Protein AF-C0BVX9-F1 (afdb_monomer)

pLDDT: mean 75.14, std 20.31, range [35.69, 98.44]

Secondary structure (DSSP, 8-state):
----SS--SS---------HHHHHHHHHHHHHHHHHHHHHHHHHHHHHTTTS--HHHHHHHHHHHHHHHTT-HHHHHHHHHHHHHH-TT-HHHHHHHHHHHHHTT-HHHHHHHHHHHHHH-TT-HHHHHHHHHHH-S-TTS------SHHHHS----TTHHHHHHHHHHHHHHHHHHHSS--

Solvent-accessible surface area (backbone atoms only — not comparable to full-atom values): 10755 Å² total; per-residue (Å²): 134,81,91,90,78,91,87,81,92,79,80,96,77,76,94,69,98,82,62,79,65,69,53,51,54,55,49,51,50,52,47,51,52,51,49,50,49,50,51,50,50,62,72,40,40,71,62,53,37,74,44,46,80,40,73,67,52,52,49,49,46,54,51,45,52,55,27,60,76,70,67,38,58,64,62,42,68,57,51,41,55,58,45,38,70,76,40,72,71,32,23,58,44,30,29,52,52,12,53,56,27,43,77,71,69,40,50,76,60,11,55,50,26,19,51,49,9,35,71,59,30,78,80,50,57,24,24,54,54,38,48,60,58,68,66,51,84,62,82,85,62,86,76,81,81,37,81,42,71,72,66,67,51,82,82,78,56,91,60,59,65,54,54,54,51,51,52,51,52,51,51,57,61,54,56,61,62,64,76,75,71,129

Radius of gyration: 24.41 Å; Cα contacts (8 Å, |Δi|>4): 117; chains: 1; bounding box: 76×44×55 Å

Sequence (182 aa):
MKVFFFFYFILIQAAHPLTPILYDDCYDEFRKEEESRRQWMMKNREKDQAGTDGPQMAELCAKVKEYVENEDWESCMELIPKYMEQYPDSAVPHNLMGIVLESQGKHPEAMRHFRAAWSLDSTFVPANRNMDAYAVYDRTQKVEPAYTMEDCMPKTEPGALQKTSFFLRSLLANHSKKAGAA

Mean predicted aligned error: 15.61 Å

InterPro domains:
  IPR011990 Tetratricopeptide-like helical domain superfamily [G3DSA:1.25.40.10] (61-151)
  IPR011990 Tetratricopeptide-like helical domain superfamily [SSF48452] (65-133)

Organism: NCBI:txid553973

Nearest PDB structures (foldseek):
  1na3-assembly2_B  TM=7.749E-01  e=9.599E-03  unidentified
  3sz7-assembly1_A  TM=8.040E-01  e=6.809E-02  Aspergillus fumigatus Af293
  9gaw-assembly1_K  TM=8.415E-01  e=1.763E-01  Homo sapiens
  2vgy-assembly1_A-2  TM=5.432E-01  e=1.865E-01  Yersinia enterocolitica
  4am9-assembly1_A  TM=5.371E-01  e=5.402E-01  Yersinia enterocolitica

Structure (mmCIF, N/CA/C/O backbone):
data_AF-C0BVX9-F1
#
_entry.id   AF-C0BVX9-F1
#
loop_
_atom_site.group_PDB
_atom_site.id
_atom_site.type_symbol
_atom_site.label_atom_id
_atom_site.label_alt_id
_atom_site.label_comp_id
_atom_site.label_asym_id
_atom_site.label_entity_id
_atom_site.label_seq_id
_atom_site.pdbx_PDB_ins_code
_atom_site.Cartn_x
_atom_site.Cartn_y
_atom_site.Cartn_z
_atom_site.occupancy
_atom_site.B_iso_or_equiv
_atom_site.auth_seq_id
_atom_site.auth_comp_id
_atom_site.auth_asym_id
_atom_site.auth_atom_id
_atom_site.pdbx_PDB_model_num
ATOM 1 N N . MET A 1 1 ? -1.626 -17.823 -26.881 1.00 35.69 1 MET A N 1
ATOM 2 C CA . MET A 1 1 ? -1.866 -19.195 -26.391 1.00 35.69 1 MET A CA 1
ATOM 3 C C . MET A 1 1 ? -0.538 -19.748 -25.894 1.00 35.69 1 MET A C 1
ATOM 5 O O . MET A 1 1 ? 0.353 -19.914 -26.704 1.00 35.69 1 MET A O 1
ATOM 9 N N . LYS A 1 2 ? -0.446 -19.975 -24.578 1.00 41.41 2 LYS A N 1
ATOM 10 C CA . LYS A 1 2 ? 0.446 -20.908 -23.864 1.00 41.41 2 LYS A CA 1
ATOM 11 C C . LYS A 1 2 ? 1.981 -20.725 -23.929 1.00 41.41 2 LYS A C 1
ATOM 13 O O . LYS A 1 2 ? 2.620 -21.056 -24.912 1.00 41.41 2 LYS A O 1
ATOM 18 N N . VAL A 1 3 ? 2.519 -20.320 -22.772 1.00 45.22 3 VAL A N 1
ATOM 19 C CA . VAL A 1 3 ? 3.595 -20.992 -22.009 1.00 45.22 3 VAL A CA 1
ATOM 20 C C . VAL A 1 3 ? 4.825 -21.463 -22.803 1.00 45.22 3 VAL A C 1
ATOM 22 O O . VAL A 1 3 ? 4.869 -22.613 -23.211 1.00 45.22 3 VAL A O 1
ATOM 25 N N . PHE A 1 4 ? 5.856 -20.620 -22.915 1.00 38.41 4 PHE A N 1
ATOM 26 C CA . PHE A 1 4 ? 7.249 -21.042 -23.153 1.00 38.41 4 PHE A CA 1
ATOM 27 C C . PHE A 1 4 ? 8.226 -20.046 -22.499 1.00 38.41 4 PHE A C 1
ATOM 29 O O . PHE A 1 4 ? 9.070 -19.433 -23.137 1.00 38.41 4 PHE A O 1
ATOM 36 N N . PHE A 1 5 ? 8.086 -19.852 -21.192 1.00 49.19 5 PHE A 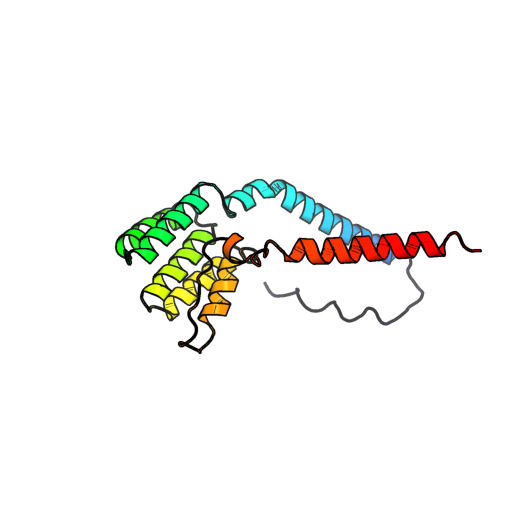N 1
ATOM 37 C CA . PHE A 1 5 ? 9.175 -19.388 -20.332 1.00 49.19 5 PHE A CA 1
ATOM 38 C C . PHE A 1 5 ? 9.286 -20.426 -19.220 1.00 49.19 5 PHE A C 1
ATOM 40 O O . PHE A 1 5 ? 8.256 -20.888 -18.741 1.00 49.19 5 PHE A O 1
ATOM 47 N N . PHE A 1 6 ? 10.513 -20.781 -18.841 1.00 45.81 6 PHE A N 1
ATOM 48 C CA . PHE A 1 6 ? 10.901 -21.938 -18.018 1.00 45.81 6 PHE A CA 1
ATOM 49 C C . PHE A 1 6 ? 10.989 -23.262 -18.775 1.00 45.81 6 PHE A C 1
ATOM 51 O O . PHE A 1 6 ? 10.128 -24.105 -18.619 1.00 45.81 6 PHE A O 1
ATOM 58 N N . PHE A 1 7 ? 12.034 -23.446 -19.584 1.00 42.69 7 PHE A N 1
ATOM 59 C CA . PHE A 1 7 ? 12.845 -24.680 -19.653 1.00 42.69 7 PHE A CA 1
ATOM 60 C C . PHE A 1 7 ? 13.911 -24.502 -20.743 1.00 42.69 7 PHE A C 1
ATOM 62 O O . PHE A 1 7 ? 13.859 -25.138 -21.785 1.00 42.69 7 PHE A O 1
ATOM 69 N N . TYR A 1 8 ? 14.884 -23.616 -20.532 1.00 41.56 8 TYR A N 1
ATOM 70 C CA . TYR A 1 8 ? 16.177 -23.753 -21.215 1.00 41.56 8 TYR A CA 1
ATOM 71 C C . TYR A 1 8 ? 17.296 -23.135 -20.371 1.00 41.56 8 TYR A C 1
ATOM 73 O O . TYR A 1 8 ? 18.020 -22.241 -20.784 1.00 41.56 8 TYR A O 1
ATOM 81 N N . PHE A 1 9 ? 17.399 -23.609 -19.127 1.00 46.94 9 PHE A N 1
ATOM 82 C CA . PHE A 1 9 ? 18.613 -23.472 -18.313 1.00 46.94 9 PHE A CA 1
ATOM 83 C C . PHE A 1 9 ? 19.280 -24.834 -18.059 1.00 46.94 9 PHE A C 1
ATOM 85 O O . PHE A 1 9 ? 20.153 -24.966 -17.209 1.00 46.94 9 PHE A O 1
ATOM 92 N N . ILE A 1 10 ? 18.878 -25.866 -18.806 1.00 47.03 10 ILE A N 1
ATOM 93 C CA . ILE A 1 10 ? 19.505 -27.186 -18.786 1.00 47.03 10 ILE A CA 1
ATOM 94 C C . ILE A 1 10 ? 19.608 -27.641 -20.236 1.00 47.03 10 ILE A C 1
ATOM 96 O O . ILE A 1 10 ? 18.638 -28.148 -20.781 1.00 47.03 10 ILE A O 1
ATOM 100 N N . LEU A 1 11 ? 20.749 -27.348 -20.862 1.00 41.31 11 LEU A N 1
ATOM 101 C CA . LEU A 1 11 ? 21.468 -28.172 -21.849 1.00 41.31 11 LEU A CA 1
ATOM 102 C C . LEU A 1 11 ? 22.679 -27.379 -22.390 1.00 41.31 11 LEU A C 1
ATOM 104 O O . LEU A 1 11 ? 22.929 -27.317 -23.588 1.00 41.31 11 LEU A O 1
ATOM 108 N N . ILE A 1 12 ? 23.484 -26.797 -21.491 1.00 48.84 12 ILE A N 1
ATOM 109 C CA . ILE A 1 12 ? 24.891 -26.472 -21.789 1.00 48.84 12 ILE A CA 1
ATOM 110 C C . ILE A 1 12 ? 25.715 -27.710 -21.415 1.00 48.84 12 ILE A C 1
ATOM 112 O O . ILE A 1 12 ? 26.495 -27.694 -20.469 1.00 48.84 12 ILE A O 1
ATOM 116 N N . GLN A 1 13 ? 25.458 -28.844 -22.072 1.00 47.34 13 GLN A N 1
ATOM 117 C CA . GLN A 1 13 ? 26.267 -30.048 -21.871 1.00 47.34 13 GLN A CA 1
ATOM 118 C C . GLN A 1 13 ? 26.097 -31.054 -23.013 1.00 47.34 13 GLN A C 1
ATOM 120 O O . GLN A 1 13 ? 25.553 -32.134 -22.832 1.00 47.34 13 GLN A O 1
ATOM 125 N N . ALA A 1 14 ? 26.584 -30.703 -24.201 1.00 37.94 14 ALA A N 1
ATOM 126 C CA . ALA A 1 14 ? 27.108 -31.673 -25.163 1.00 37.94 14 ALA A CA 1
ATOM 127 C C . ALA A 1 14 ? 27.901 -30.924 -26.236 1.00 37.94 14 ALA A C 1
ATOM 129 O O . ALA A 1 14 ? 27.342 -30.234 -27.084 1.00 37.94 14 ALA A O 1
ATOM 130 N N . ALA A 1 15 ? 29.223 -31.046 -26.176 1.00 48.34 15 ALA A N 1
ATOM 131 C CA . ALA A 1 15 ? 30.106 -30.614 -27.243 1.00 48.34 15 ALA A CA 1
ATOM 132 C C . ALA A 1 15 ? 29.834 -31.454 -28.504 1.00 48.34 15 ALA A C 1
ATOM 134 O O . ALA A 1 15 ? 30.123 -32.648 -28.524 1.00 48.34 15 ALA A O 1
ATOM 135 N N . HIS A 1 16 ? 29.325 -30.819 -29.560 1.00 45.00 16 HIS A N 1
ATOM 136 C CA . HIS A 1 16 ? 29.451 -31.310 -30.931 1.00 45.00 16 HIS A CA 1
ATOM 137 C C . HIS A 1 16 ? 30.310 -30.316 -31.725 1.00 45.00 16 HIS A C 1
ATOM 139 O O . HIS A 1 16 ? 29.983 -29.129 -31.768 1.00 45.00 16 HIS A O 1
ATOM 145 N N . PRO A 1 17 ? 31.426 -30.752 -32.338 1.00 50.59 17 PRO A N 1
ATOM 146 C CA . PRO A 1 17 ? 32.343 -29.862 -33.029 1.00 50.59 17 PRO A CA 1
ATOM 147 C C . PRO A 1 17 ? 31.913 -29.731 -34.488 1.00 50.59 17 PRO A C 1
ATOM 149 O O . PRO A 1 17 ? 32.551 -30.315 -35.343 1.00 50.59 17 PRO A O 1
ATOM 152 N N . LEU A 1 18 ? 30.819 -29.028 -34.778 1.00 48.03 18 LEU A N 1
ATOM 153 C CA . LEU A 1 18 ? 30.433 -28.616 -36.136 1.00 48.03 18 LEU A CA 1
ATOM 154 C C . LEU A 1 18 ? 29.308 -27.571 -36.014 1.00 48.03 18 LEU A C 1
ATOM 156 O O . LEU A 1 18 ? 28.148 -27.952 -35.987 1.00 48.03 18 LEU A O 1
ATOM 160 N N . THR A 1 19 ? 29.679 -26.287 -35.882 1.00 41.44 19 THR A N 1
ATOM 161 C CA . THR A 1 19 ? 29.071 -25.083 -36.515 1.00 41.44 19 THR A CA 1
ATOM 162 C C . THR A 1 19 ? 29.478 -23.804 -35.759 1.00 41.44 19 THR A C 1
ATOM 164 O O . THR A 1 19 ? 28.723 -23.326 -34.915 1.00 41.44 19 THR A O 1
ATOM 167 N N . PRO A 1 20 ? 30.647 -23.204 -36.054 1.00 50.41 20 PRO A N 1
ATOM 168 C CA . PRO A 1 20 ? 31.010 -21.890 -35.507 1.00 50.41 20 PRO A CA 1
ATOM 169 C C . PRO A 1 20 ? 30.105 -20.754 -36.018 1.00 50.41 20 PRO A C 1
ATOM 171 O O . PRO A 1 20 ? 29.920 -19.764 -35.332 1.00 50.41 20 PRO A O 1
ATOM 174 N N . ILE A 1 21 ? 29.506 -20.913 -37.204 1.00 48.72 21 ILE A N 1
ATOM 175 C CA . ILE A 1 21 ? 28.811 -19.826 -37.917 1.00 48.72 21 ILE A CA 1
ATOM 176 C C . ILE A 1 21 ? 27.350 -19.672 -37.449 1.00 48.72 21 ILE A C 1
ATOM 178 O O . ILE A 1 21 ? 26.883 -18.566 -37.229 1.00 48.72 21 ILE A O 1
ATOM 182 N N . LEU A 1 22 ? 26.645 -20.783 -37.194 1.00 49.50 22 LEU A N 1
ATOM 183 C CA . LEU A 1 22 ? 25.249 -20.752 -36.721 1.00 49.50 22 LEU A CA 1
ATOM 184 C C . LEU A 1 22 ? 25.108 -20.325 -35.248 1.00 49.50 22 LEU A C 1
ATOM 186 O O . LEU A 1 22 ? 24.013 -19.974 -34.816 1.00 49.50 22 LEU A O 1
ATOM 190 N N . TYR A 1 23 ? 26.197 -20.372 -34.473 1.00 45.88 23 TYR A N 1
ATOM 191 C CA . TYR A 1 23 ? 26.204 -19.948 -33.072 1.00 45.88 23 TYR A CA 1
ATOM 192 C C . TYR A 1 23 ? 26.349 -18.425 -32.937 1.00 45.88 23 TYR A C 1
ATOM 194 O O . TYR A 1 23 ? 25.662 -17.834 -32.108 1.00 45.88 23 TYR A O 1
ATOM 202 N N . ASP A 1 24 ? 27.165 -17.788 -33.785 1.00 50.53 24 ASP A N 1
ATOM 203 C CA . ASP A 1 24 ? 27.308 -16.326 -33.821 1.00 50.53 24 ASP A CA 1
ATOM 204 C C . ASP A 1 24 ? 26.034 -15.644 -34.348 1.00 50.53 24 ASP A C 1
ATOM 206 O O . ASP A 1 24 ? 25.579 -14.674 -33.747 1.00 50.53 24 ASP A O 1
ATOM 210 N N . ASP A 1 25 ? 25.386 -16.197 -35.381 1.00 51.88 25 ASP A N 1
ATOM 211 C CA . ASP A 1 25 ? 24.145 -15.629 -35.934 1.00 51.88 25 ASP A CA 1
ATOM 212 C C . ASP A 1 25 ? 22.979 -15.687 -34.926 1.00 51.88 25 ASP A C 1
ATOM 214 O O . ASP A 1 25 ? 22.264 -14.703 -34.729 1.00 51.88 25 ASP A O 1
ATOM 218 N N . CYS A 1 26 ? 22.817 -16.818 -34.225 1.00 51.19 26 CYS A N 1
ATOM 219 C CA . CYS A 1 26 ? 21.781 -16.982 -33.200 1.00 51.19 26 CYS A CA 1
ATOM 220 C C . CYS A 1 26 ? 22.058 -16.123 -31.951 1.00 51.19 26 CYS A C 1
ATOM 222 O O . CYS A 1 26 ? 21.124 -15.643 -31.303 1.00 51.19 26 CYS A O 1
ATOM 224 N N . TYR A 1 27 ? 23.334 -15.918 -31.606 1.00 54.81 27 TYR A N 1
ATOM 225 C CA . TYR A 1 27 ? 23.736 -15.052 -30.499 1.00 54.81 27 TYR A CA 1
ATOM 226 C C . TYR A 1 27 ? 23.545 -13.566 -30.839 1.00 54.81 27 TYR A C 1
ATOM 228 O O . TYR A 1 27 ? 23.065 -12.804 -29.998 1.00 54.81 27 TYR A O 1
ATOM 236 N N . ASP A 1 28 ? 23.838 -13.148 -32.072 1.00 59.84 28 ASP A N 1
ATOM 237 C CA . ASP A 1 28 ? 23.621 -11.775 -32.537 1.00 59.84 28 ASP A CA 1
ATOM 238 C C . ASP A 1 28 ? 22.135 -11.441 -32.740 1.00 59.84 28 ASP A C 1
ATOM 240 O O . ASP A 1 28 ? 21.727 -10.308 -32.474 1.00 59.84 28 ASP A O 1
ATOM 244 N N . GLU A 1 29 ? 21.298 -12.398 -33.153 1.00 59.47 29 GLU A N 1
ATOM 245 C CA . GLU A 1 29 ? 19.838 -12.221 -33.160 1.00 59.47 29 GLU A CA 1
ATOM 246 C C . GLU A 1 29 ? 19.278 -12.069 -31.742 1.00 59.47 29 GLU A C 1
ATOM 248 O O . GLU A 1 29 ? 18.542 -11.114 -31.483 1.00 59.47 29 GLU A O 1
ATOM 253 N N . PHE A 1 30 ? 19.691 -12.922 -30.798 1.00 58.72 30 PHE A N 1
ATOM 254 C CA . PHE A 1 30 ? 19.304 -12.791 -29.389 1.00 58.72 30 PHE A CA 1
ATOM 255 C C . PHE A 1 30 ? 19.752 -11.445 -28.798 1.00 58.72 30 PHE A C 1
ATOM 257 O O . PHE A 1 30 ? 18.986 -10.775 -28.103 1.00 58.72 30 PHE A O 1
ATOM 264 N N . ARG A 1 31 ? 20.968 -10.994 -29.128 1.00 63.09 31 ARG A N 1
ATOM 265 C CA . ARG A 1 31 ? 21.502 -9.688 -28.721 1.00 63.09 31 ARG A CA 1
ATOM 266 C C . ARG A 1 31 ? 20.691 -8.528 -29.293 1.00 63.09 31 ARG A C 1
ATOM 268 O O . ARG A 1 31 ? 20.376 -7.597 -28.557 1.00 63.09 31 ARG A O 1
ATOM 275 N N . LYS A 1 32 ? 20.312 -8.584 -30.574 1.00 69.06 32 LYS A N 1
ATOM 276 C CA . LYS A 1 32 ? 19.447 -7.574 -31.209 1.00 69.06 32 LYS A CA 1
ATOM 277 C C . LYS A 1 32 ? 18.057 -7.554 -30.588 1.00 69.06 32 LYS A C 1
ATOM 279 O O . LYS A 1 32 ? 17.471 -6.481 -30.449 1.00 69.06 32 LYS A O 1
ATOM 284 N N . GLU A 1 33 ? 17.531 -8.707 -30.191 1.00 64.56 33 GLU A N 1
ATOM 285 C CA . GLU A 1 33 ? 16.236 -8.812 -29.522 1.00 64.56 33 GLU A CA 1
ATOM 286 C C . GLU A 1 33 ? 16.297 -8.274 -28.079 1.00 64.56 33 GLU A C 1
ATOM 288 O O . GLU A 1 33 ? 15.394 -7.552 -27.649 1.00 64.56 33 GLU A O 1
ATOM 293 N N . GLU A 1 34 ? 17.389 -8.523 -27.347 1.00 61.44 34 GLU A N 1
ATOM 294 C CA . GLU A 1 34 ? 17.645 -7.943 -26.021 1.00 61.44 34 GLU A CA 1
ATOM 295 C C . GLU A 1 34 ? 17.883 -6.425 -26.096 1.00 61.44 34 GLU A C 1
ATOM 297 O O . GLU A 1 34 ? 17.351 -5.674 -25.278 1.00 61.44 34 GLU A O 1
ATOM 302 N N . GLU A 1 35 ? 18.622 -5.943 -27.096 1.00 73.56 35 GLU A N 1
ATOM 303 C CA . GLU A 1 35 ? 18.835 -4.514 -27.346 1.00 73.56 35 GLU A CA 1
ATOM 304 C C . GLU A 1 35 ? 17.546 -3.817 -27.769 1.00 73.56 35 GLU A C 1
ATOM 306 O O . GLU A 1 35 ? 17.248 -2.744 -27.252 1.00 73.56 35 GLU A O 1
ATOM 311 N N . SER A 1 36 ? 16.736 -4.441 -28.624 1.00 68.38 36 SER A N 1
ATOM 312 C CA . SER A 1 36 ? 15.414 -3.929 -28.998 1.00 68.38 36 SER A CA 1
ATOM 313 C C . SER A 1 36 ? 14.486 -3.875 -27.788 1.00 68.38 36 SER A C 1
ATOM 315 O O . SER A 1 36 ? 13.773 -2.892 -27.602 1.00 68.38 36 SER A O 1
ATOM 317 N N . ARG A 1 37 ? 14.542 -4.881 -26.906 1.00 63.03 37 ARG A N 1
ATOM 318 C CA . ARG A 1 37 ? 13.808 -4.904 -25.634 1.00 63.03 37 ARG A CA 1
ATOM 319 C C . ARG A 1 37 ? 14.303 -3.829 -24.670 1.00 63.03 37 ARG A C 1
ATOM 321 O O . ARG A 1 37 ? 13.486 -3.145 -24.066 1.00 63.03 37 ARG A O 1
ATOM 328 N N . ARG A 1 38 ? 15.619 -3.618 -24.553 1.00 65.94 38 ARG A N 1
ATOM 329 C CA . ARG A 1 38 ? 16.205 -2.522 -23.761 1.00 65.94 38 ARG A CA 1
ATOM 330 C C . ARG A 1 38 ? 15.831 -1.161 -24.323 1.00 65.94 38 ARG A C 1
ATOM 332 O O . ARG A 1 38 ? 15.475 -0.283 -23.553 1.00 65.94 38 ARG A O 1
ATOM 339 N N . GLN A 1 39 ? 15.885 -0.973 -25.637 1.00 76.19 39 GLN A N 1
ATOM 340 C CA . GLN A 1 39 ? 15.489 0.271 -26.295 1.00 76.19 39 GLN A CA 1
ATOM 341 C C . GLN A 1 39 ? 13.991 0.527 -26.136 1.00 76.19 39 GLN A C 1
ATOM 343 O O . GLN A 1 39 ? 13.600 1.655 -25.857 1.00 76.19 39 GLN A O 1
ATOM 348 N N . TRP A 1 40 ? 13.161 -0.512 -26.236 1.00 66.75 40 TRP A N 1
ATOM 349 C CA . TRP A 1 40 ? 11.731 -0.442 -25.950 1.00 66.75 40 TRP A CA 1
ATOM 350 C C . TRP A 1 40 ? 11.476 -0.055 -24.488 1.00 66.75 40 TRP A C 1
ATOM 352 O O . TRP A 1 40 ? 10.725 0.883 -24.247 1.00 66.75 40 TRP A O 1
ATOM 362 N N . MET A 1 41 ? 12.178 -0.672 -23.530 1.00 57.31 41 MET A N 1
ATOM 363 C CA . MET A 1 41 ? 12.099 -0.312 -22.107 1.00 57.31 41 MET A CA 1
ATOM 364 C C . MET A 1 41 ? 12.617 1.105 -21.828 1.00 57.31 41 MET A C 1
ATOM 366 O O . MET A 1 41 ? 12.047 1.818 -21.019 1.00 57.31 41 MET A O 1
ATOM 370 N N . MET A 1 42 ? 13.668 1.570 -22.510 1.00 63.50 42 MET A N 1
ATOM 371 C CA . MET A 1 42 ? 14.163 2.947 -22.374 1.00 63.50 42 MET A CA 1
ATOM 372 C C . MET A 1 42 ? 13.192 3.971 -22.967 1.00 63.50 42 MET A C 1
ATOM 374 O O . MET A 1 42 ? 13.011 5.038 -22.392 1.00 63.50 42 MET A O 1
ATOM 378 N N . LYS A 1 43 ? 12.563 3.647 -24.101 1.00 59.72 43 LYS A N 1
ATOM 379 C CA . LYS A 1 43 ? 11.610 4.516 -24.805 1.00 59.72 43 LYS A CA 1
ATOM 380 C C . LYS A 1 43 ? 10.244 4.565 -24.119 1.00 59.72 43 LYS A C 1
ATOM 382 O O . LYS A 1 43 ? 9.573 5.587 -24.187 1.00 59.72 43 LYS A O 1
ATOM 387 N N . ASN A 1 44 ? 9.852 3.482 -23.453 1.00 51.09 44 ASN A N 1
ATOM 388 C CA . ASN A 1 44 ? 8.618 3.403 -22.675 1.00 51.09 44 ASN A CA 1
ATOM 389 C C . ASN A 1 44 ? 8.831 3.670 -21.183 1.00 51.09 44 ASN A C 1
ATOM 391 O O . ASN A 1 44 ? 7.856 3.707 -20.446 1.00 51.09 44 ASN A O 1
ATOM 395 N N . ARG A 1 45 ? 10.062 3.967 -20.755 1.00 47.94 45 ARG A N 1
ATOM 396 C CA . ARG A 1 45 ? 10.411 4.335 -19.377 1.00 47.94 45 ARG A CA 1
ATOM 397 C C . ARG A 1 45 ? 9.536 5.464 -18.823 1.00 47.94 45 ARG A C 1
ATOM 399 O O . ARG A 1 45 ? 9.208 5.443 -17.647 1.00 47.94 45 ARG A O 1
ATOM 406 N N . GLU A 1 46 ? 9.137 6.426 -19.657 1.00 44.66 46 GLU A N 1
ATOM 407 C CA . GLU A 1 46 ? 8.223 7.517 -19.270 1.00 44.66 46 GLU A CA 1
ATOM 408 C C . GLU A 1 46 ? 6.772 7.041 -19.069 1.00 44.66 46 GLU A C 1
ATOM 410 O O . GLU A 1 46 ? 6.050 7.596 -18.246 1.00 44.66 46 GLU A O 1
ATOM 415 N N . LYS A 1 47 ? 6.341 5.987 -19.779 1.00 44.47 47 LYS A N 1
ATOM 416 C CA . LYS A 1 47 ? 5.050 5.318 -19.545 1.00 44.47 47 LYS A CA 1
ATOM 417 C C . LYS A 1 47 ? 5.099 4.406 -18.320 1.00 44.47 47 LYS A C 1
ATOM 419 O O . LYS A 1 47 ? 4.124 4.356 -17.583 1.00 44.47 47 LYS A O 1
ATOM 424 N N . ASP A 1 48 ? 6.236 3.770 -18.060 1.00 46.19 48 ASP A N 1
ATOM 425 C CA . ASP A 1 48 ? 6.447 2.944 -16.866 1.00 46.19 48 ASP A CA 1
ATOM 426 C C . ASP A 1 48 ? 6.572 3.820 -15.593 1.00 46.19 48 ASP A C 1
ATOM 428 O O . ASP A 1 48 ? 6.146 3.430 -14.507 1.00 46.19 48 ASP A O 1
ATOM 432 N N . GLN A 1 49 ? 7.057 5.063 -15.730 1.00 46.50 49 GLN A N 1
ATOM 433 C CA . GLN A 1 49 ? 7.033 6.105 -14.686 1.00 46.50 49 GLN A CA 1
ATOM 434 C C . GLN A 1 49 ? 5.631 6.650 -14.381 1.00 46.50 49 GLN A C 1
ATOM 436 O O . GLN A 1 49 ? 5.414 7.201 -13.307 1.00 46.50 49 GLN A O 1
ATOM 441 N N . ALA A 1 50 ? 4.649 6.465 -15.268 1.00 39.78 50 ALA A N 1
ATOM 442 C CA . ALA A 1 50 ? 3.257 6.782 -14.941 1.00 39.78 50 ALA A CA 1
ATOM 443 C C . ALA A 1 50 ? 2.650 5.769 -13.944 1.00 39.78 50 ALA A C 1
ATOM 445 O O . ALA A 1 50 ? 1.690 6.100 -13.249 1.00 39.78 50 ALA A O 1
ATOM 446 N N . GLY A 1 51 ? 3.227 4.562 -13.852 1.00 45.81 51 GLY A N 1
ATOM 447 C CA . GLY A 1 51 ? 2.867 3.517 -12.885 1.00 45.81 51 GLY A CA 1
ATOM 448 C C . GLY A 1 51 ? 3.806 3.406 -11.677 1.00 45.81 51 GLY A C 1
ATOM 449 O O . GLY A 1 51 ? 3.457 2.736 -10.709 1.00 45.81 51 GLY A O 1
ATOM 450 N N . THR A 1 52 ? 4.958 4.087 -11.696 1.00 51.25 52 THR A N 1
ATOM 451 C CA . THR A 1 52 ? 5.946 4.094 -10.605 1.00 51.25 52 THR A CA 1
ATOM 452 C C . THR A 1 52 ? 6.135 5.508 -10.047 1.00 51.25 52 THR A C 1
ATOM 454 O O . THR A 1 52 ? 6.671 6.394 -10.703 1.00 51.25 52 THR A O 1
ATOM 457 N N . ASP A 1 53 ? 5.653 5.714 -8.820 1.00 58.03 53 ASP A N 1
ATOM 458 C CA . ASP A 1 53 ? 6.007 6.795 -7.886 1.00 58.03 53 ASP A CA 1
ATOM 459 C C . ASP A 1 53 ? 6.020 8.238 -8.433 1.00 58.03 53 ASP A C 1
ATOM 461 O O . ASP A 1 53 ? 6.827 9.077 -8.024 1.00 58.03 53 ASP A O 1
ATOM 465 N N . GLY A 1 54 ? 5.082 8.577 -9.323 1.00 69.44 54 GLY A N 1
ATOM 466 C CA . GLY A 1 54 ? 4.763 9.978 -9.604 1.00 69.44 54 GLY A CA 1
ATOM 467 C C . GLY A 1 54 ? 4.355 10.726 -8.319 1.00 69.44 54 GLY A C 1
ATOM 468 O O . GLY A 1 54 ? 3.856 10.103 -7.375 1.00 69.44 54 GLY A O 1
ATOM 469 N N . PRO A 1 55 ? 4.506 12.065 -8.252 1.00 80.19 55 PRO A N 1
ATOM 470 C CA . PRO A 1 55 ? 4.176 12.845 -7.053 1.00 80.19 55 PRO A CA 1
ATOM 471 C C . PRO A 1 55 ? 2.734 12.623 -6.564 1.00 80.19 55 PRO A C 1
ATOM 473 O O . PRO A 1 55 ? 2.474 12.705 -5.367 1.00 80.19 55 PRO A O 1
ATOM 476 N N . GLN A 1 56 ? 1.815 12.268 -7.467 1.00 87.00 56 GLN A N 1
ATOM 477 C CA . GLN A 1 56 ? 0.430 11.920 -7.146 1.00 87.00 56 GLN A CA 1
ATOM 478 C C . GLN A 1 56 ? 0.316 10.615 -6.343 1.00 87.00 56 GLN A C 1
ATOM 480 O O . GLN A 1 56 ? -0.482 10.538 -5.413 1.00 87.00 56 GLN A O 1
ATOM 485 N N . MET A 1 57 ? 1.107 9.588 -6.677 1.00 89.81 57 MET A N 1
ATOM 486 C CA . MET A 1 57 ? 1.112 8.323 -5.931 1.00 89.81 57 MET A CA 1
ATOM 487 C C . MET A 1 57 ? 1.753 8.508 -4.557 1.00 89.81 57 MET A C 1
ATOM 489 O O . MET A 1 57 ? 1.242 7.985 -3.572 1.00 89.81 57 MET A O 1
ATOM 493 N N . ALA A 1 58 ? 2.819 9.311 -4.470 1.00 88.94 58 ALA A N 1
ATOM 494 C CA . ALA A 1 58 ? 3.433 9.662 -3.192 1.00 88.94 58 ALA A CA 1
ATOM 495 C C . ALA A 1 58 ? 2.448 10.403 -2.269 1.00 88.94 58 ALA A C 1
ATOM 497 O O . ALA A 1 58 ? 2.343 10.076 -1.086 1.00 88.94 58 ALA A O 1
ATOM 498 N N . GLU A 1 59 ? 1.681 11.356 -2.813 1.00 92.00 59 GLU A N 1
ATOM 499 C CA . GLU A 1 59 ? 0.616 12.048 -2.078 1.00 92.00 59 GLU A CA 1
ATOM 500 C C . GLU A 1 59 ? -0.473 11.075 -1.605 1.00 92.00 59 GLU A C 1
ATOM 502 O O . GLU A 1 59 ? -0.883 11.125 -0.443 1.00 92.00 59 GLU A O 1
ATOM 507 N N . LEU A 1 60 ? -0.922 10.170 -2.481 1.00 95.06 60 LEU A N 1
ATOM 508 C CA . LEU A 1 60 ? -1.909 9.151 -2.135 1.00 95.06 60 LEU A CA 1
ATOM 509 C C . LEU A 1 60 ? -1.408 8.249 -0.998 1.00 95.06 60 LEU A C 1
ATOM 511 O O . LEU A 1 60 ? -2.131 8.052 -0.023 1.00 95.06 60 LEU A O 1
ATOM 515 N N . CYS A 1 61 ? -0.179 7.735 -1.091 1.00 95.06 61 CYS A N 1
ATOM 516 C CA . CYS A 1 61 ? 0.422 6.896 -0.056 1.00 95.06 61 CYS A CA 1
ATOM 517 C C . CYS A 1 61 ? 0.488 7.622 1.293 1.00 95.06 61 CYS A C 1
ATOM 519 O O . CYS A 1 61 ? 0.128 7.037 2.313 1.00 95.06 61 CYS A O 1
ATOM 521 N N . ALA A 1 62 ? 0.896 8.895 1.300 1.00 94.62 62 ALA A N 1
ATOM 522 C CA . ALA A 1 62 ? 0.960 9.700 2.517 1.00 94.62 62 ALA A CA 1
ATOM 523 C C . ALA A 1 62 ? -0.425 9.889 3.160 1.00 94.62 62 ALA A C 1
ATOM 525 O O . ALA A 1 62 ? -0.580 9.631 4.352 1.00 94.62 62 ALA A O 1
ATOM 526 N N . LYS A 1 63 ? -1.439 10.265 2.369 1.00 97.12 63 LYS A N 1
ATOM 527 C CA . LYS A 1 63 ? -2.818 10.448 2.854 1.00 97.12 63 LYS A CA 1
ATOM 528 C C . LYS A 1 63 ? -3.429 9.157 3.380 1.00 97.12 63 LYS A C 1
ATOM 530 O O . LYS A 1 63 ? -4.021 9.149 4.451 1.00 97.12 63 LYS A O 1
ATOM 535 N N . VAL A 1 64 ? -3.281 8.056 2.642 1.00 97.69 64 VAL A N 1
ATOM 536 C CA . VAL A 1 64 ? -3.822 6.759 3.072 1.00 97.69 64 VAL A CA 1
ATOM 537 C C . VAL A 1 64 ? -3.146 6.299 4.356 1.00 97.69 64 VAL A C 1
ATOM 539 O O . VAL A 1 64 ? -3.831 5.821 5.251 1.00 97.69 64 VAL A O 1
ATOM 542 N N . LYS A 1 65 ? -1.829 6.482 4.488 1.00 96.19 65 LYS A N 1
ATOM 543 C CA . LYS A 1 65 ? -1.122 6.160 5.728 1.00 96.19 65 LYS A CA 1
ATOM 544 C C . LYS A 1 65 ? -1.665 6.956 6.919 1.00 96.19 65 LYS A C 1
ATOM 546 O O . LYS A 1 65 ? -1.957 6.357 7.947 1.00 96.19 65 LYS A O 1
ATOM 551 N N . GLU A 1 66 ? -1.862 8.265 6.761 1.00 97.38 66 GLU A N 1
ATOM 552 C CA . GLU A 1 66 ? -2.466 9.122 7.791 1.00 97.38 66 GLU A CA 1
ATOM 553 C C . GLU A 1 66 ? -3.882 8.656 8.169 1.00 97.38 66 GLU A C 1
ATOM 555 O O . GLU A 1 66 ? -4.211 8.538 9.348 1.00 97.38 66 GLU A O 1
ATOM 560 N N . TYR A 1 67 ? -4.724 8.346 7.184 1.00 97.50 67 TYR A N 1
ATOM 561 C CA . TYR A 1 67 ? -6.077 7.853 7.441 1.00 97.50 67 TYR A CA 1
ATOM 562 C C . TYR A 1 67 ? -6.089 6.488 8.131 1.00 97.50 67 TYR A C 1
ATOM 564 O O . TYR A 1 67 ? -6.873 6.292 9.051 1.00 97.50 67 TYR A O 1
ATOM 572 N N . VAL A 1 68 ? -5.200 5.567 7.751 1.00 96.31 68 VAL A N 1
ATOM 573 C CA . VAL A 1 68 ? -5.058 4.260 8.414 1.00 96.31 68 VAL A CA 1
ATOM 574 C C . VAL A 1 68 ? -4.614 4.430 9.870 1.00 96.31 68 VAL A C 1
ATOM 576 O O . VAL A 1 68 ? -5.154 3.760 10.746 1.00 96.31 68 VAL A O 1
ATOM 579 N N . GLU A 1 69 ? -3.667 5.332 10.144 1.00 94.75 69 GLU A N 1
ATOM 580 C CA . GLU A 1 69 ? -3.212 5.649 11.507 1.00 94.75 69 GLU A CA 1
ATOM 581 C C . GLU A 1 69 ? -4.332 6.249 12.374 1.00 94.75 69 GLU A C 1
ATOM 583 O O . GLU A 1 69 ? -4.386 5.987 13.575 1.00 94.75 69 GLU A O 1
ATOM 588 N N . ASN A 1 70 ? -5.247 7.003 11.760 1.00 96.44 70 ASN A N 1
ATOM 589 C CA . ASN A 1 70 ? -6.429 7.576 12.408 1.00 96.44 70 ASN A CA 1
ATOM 590 C C . ASN A 1 70 ? -7.657 6.642 12.408 1.00 96.44 70 ASN A C 1
ATOM 592 O O . ASN A 1 70 ? -8.717 7.045 12.882 1.00 96.44 70 ASN A O 1
ATOM 596 N N . GLU A 1 71 ? -7.535 5.425 11.867 1.00 95.25 71 GLU A N 1
ATOM 597 C CA . GLU A 1 71 ? -8.639 4.476 11.645 1.00 95.25 71 GLU A CA 1
ATOM 598 C C . GLU A 1 71 ? -9.803 5.041 10.796 1.00 95.25 71 GLU A C 1
ATOM 600 O O . GLU A 1 71 ? -10.938 4.560 10.855 1.00 95.25 71 GLU A O 1
ATOM 605 N N . ASP A 1 72 ? -9.528 6.046 9.961 1.00 97.00 72 ASP A N 1
ATOM 606 C CA . ASP A 1 72 ? -10.487 6.649 9.034 1.00 97.00 72 ASP A CA 1
ATOM 607 C C . ASP A 1 72 ? -10.579 5.835 7.734 1.00 97.00 72 ASP A C 1
ATOM 609 O O . ASP A 1 72 ? -10.028 6.154 6.672 1.00 97.00 72 ASP A O 1
ATOM 613 N N . TRP A 1 73 ? -11.300 4.722 7.832 1.00 96.31 73 TRP A N 1
ATOM 614 C CA . TRP A 1 73 ? -11.550 3.838 6.699 1.00 96.31 73 TRP A CA 1
ATOM 615 C C . TRP A 1 73 ? -12.437 4.483 5.635 1.00 96.31 73 TRP A C 1
ATOM 617 O O . TRP A 1 73 ? -12.310 4.142 4.461 1.00 96.31 73 TRP A O 1
ATOM 627 N N . GLU A 1 74 ? -13.332 5.392 6.019 1.00 96.31 74 GLU A N 1
ATOM 628 C CA . GLU A 1 74 ? -14.285 6.021 5.105 1.00 96.31 74 GLU A CA 1
ATOM 629 C C . GLU A 1 74 ? -13.552 6.895 4.085 1.00 96.31 74 GLU A C 1
ATOM 631 O O . GLU A 1 74 ? -13.702 6.683 2.878 1.00 96.31 74 GLU A O 1
ATOM 636 N N . SER A 1 75 ? -12.653 7.765 4.555 1.00 97.00 75 SER A N 1
ATOM 637 C CA . SER A 1 75 ? -11.822 8.599 3.683 1.00 97.00 75 SER A CA 1
ATOM 638 C C . SER A 1 75 ? -10.935 7.764 2.752 1.00 97.00 75 SER A C 1
ATOM 640 O O . SER A 1 75 ? -10.782 8.095 1.573 1.00 97.00 75 SER A O 1
ATOM 642 N N . CYS A 1 76 ? -10.393 6.633 3.225 1.00 97.12 76 CYS A N 1
ATOM 643 C CA . CYS A 1 76 ? -9.636 5.707 2.373 1.00 97.12 76 CYS A CA 1
ATOM 644 C C . CYS A 1 76 ? -10.504 5.101 1.261 1.00 97.12 76 CYS A C 1
ATOM 646 O O . CYS A 1 76 ? -10.092 5.053 0.098 1.00 97.12 76 CYS A O 1
ATOM 648 N N . MET A 1 77 ? -11.700 4.632 1.625 1.00 96.19 77 MET A N 1
ATOM 649 C CA . MET A 1 77 ? -12.639 3.981 0.712 1.00 96.19 77 MET A CA 1
ATOM 650 C C . MET A 1 77 ? -13.255 4.961 -0.292 1.00 96.19 77 MET A C 1
ATOM 652 O O . MET A 1 77 ? -13.713 4.522 -1.343 1.00 96.19 77 MET A O 1
ATOM 656 N N . GLU A 1 78 ? -13.230 6.267 -0.023 1.00 97.06 78 GLU A N 1
ATOM 657 C CA . GLU A 1 78 ? -13.583 7.297 -1.002 1.00 97.06 78 GLU A CA 1
ATOM 658 C C . GLU A 1 78 ? -12.396 7.675 -1.905 1.00 97.06 78 GLU A C 1
ATOM 660 O O . GLU A 1 78 ? -12.551 7.841 -3.118 1.00 97.06 78 GLU A O 1
ATOM 665 N N . LEU A 1 79 ? -11.199 7.829 -1.329 1.00 97.50 79 LEU A N 1
ATOM 666 C CA . LEU A 1 79 ? -10.033 8.357 -2.036 1.00 97.50 79 LEU A CA 1
ATOM 667 C C . LEU A 1 79 ? -9.412 7.340 -2.997 1.00 97.50 79 LEU A C 1
ATOM 669 O O . LEU A 1 79 ? -9.140 7.673 -4.151 1.00 97.50 79 LEU A O 1
ATOM 673 N N . ILE A 1 80 ? -9.178 6.107 -2.542 1.00 97.81 80 ILE A N 1
ATOM 674 C CA . ILE A 1 80 ? -8.443 5.100 -3.318 1.00 97.81 80 ILE A CA 1
ATOM 675 C C . ILE A 1 80 ? -9.161 4.743 -4.635 1.00 97.81 80 ILE A C 1
ATOM 677 O O . ILE A 1 80 ? -8.487 4.718 -5.669 1.00 97.81 80 ILE A O 1
ATOM 681 N N . PRO A 1 81 ? -10.494 4.528 -4.675 1.00 97.81 81 PRO A N 1
ATOM 682 C CA . PRO A 1 81 ? -11.188 4.236 -5.931 1.00 97.81 81 PRO A CA 1
ATOM 683 C C . PRO A 1 81 ? -11.068 5.351 -6.973 1.00 97.81 81 PRO A C 1
ATOM 685 O O . PRO A 1 81 ? -10.866 5.056 -8.147 1.00 97.81 81 PRO A O 1
ATOM 688 N N . LYS A 1 82 ? -11.074 6.629 -6.561 1.00 97.19 82 LYS A N 1
ATOM 689 C CA . LYS A 1 82 ? -10.855 7.759 -7.486 1.00 97.19 82 LYS A CA 1
ATOM 690 C C . LYS A 1 82 ? -9.495 7.670 -8.179 1.00 97.19 82 LYS A C 1
ATOM 692 O O . LYS A 1 82 ? -9.373 8.045 -9.342 1.00 97.19 82 LYS A O 1
ATOM 697 N N . TYR A 1 83 ? -8.476 7.180 -7.473 1.00 95.75 83 TYR A N 1
ATOM 698 C CA . TYR A 1 83 ? -7.151 6.951 -8.044 1.00 95.75 83 TYR A CA 1
ATOM 699 C C . TYR A 1 83 ? -7.097 5.690 -8.910 1.00 95.75 83 TYR A C 1
ATOM 701 O O . TYR A 1 83 ? -6.441 5.719 -9.943 1.00 95.75 83 TYR A O 1
ATOM 709 N N . MET A 1 84 ? -7.813 4.620 -8.554 1.00 95.31 84 MET A N 1
ATOM 710 C CA . MET A 1 84 ? -7.958 3.447 -9.432 1.00 95.31 84 MET A CA 1
ATOM 711 C C . MET A 1 84 ? -8.625 3.809 -10.766 1.00 95.31 84 MET A C 1
ATOM 713 O O . MET A 1 84 ? -8.229 3.301 -11.807 1.00 95.31 84 MET A O 1
ATOM 717 N N . GLU A 1 85 ? -9.618 4.701 -10.748 1.00 94.25 85 GLU A N 1
ATOM 718 C CA . GLU A 1 85 ? -10.304 5.167 -11.959 1.00 94.25 85 GLU A CA 1
ATOM 719 C C . GLU A 1 85 ? -9.412 6.057 -12.834 1.00 94.25 85 GLU A C 1
ATOM 721 O O . GLU A 1 85 ? -9.419 5.932 -14.057 1.00 94.25 85 GLU A O 1
ATOM 726 N N . GLN A 1 86 ? -8.641 6.956 -12.217 1.00 91.38 86 GLN A N 1
ATOM 727 C CA . GLN A 1 86 ? -7.746 7.867 -12.937 1.00 91.38 86 GLN A CA 1
ATOM 728 C C . GLN A 1 86 ? -6.475 7.175 -13.445 1.00 91.38 86 GLN A C 1
ATOM 730 O O . GLN A 1 86 ? -5.953 7.553 -14.493 1.00 91.38 86 GLN A O 1
ATOM 735 N N . TYR A 1 87 ? -5.990 6.170 -12.714 1.00 90.00 87 TYR A N 1
ATOM 736 C CA . TYR A 1 87 ? -4.740 5.459 -12.982 1.00 90.00 87 TYR A CA 1
ATOM 737 C C . TYR A 1 87 ? -4.974 3.937 -12.991 1.00 90.00 87 TYR A C 1
ATOM 739 O O . TYR A 1 87 ? -4.458 3.230 -12.122 1.00 90.00 87 TYR A O 1
ATOM 747 N N . PRO A 1 88 ? -5.734 3.408 -13.969 1.00 91.06 88 PRO A N 1
ATOM 748 C CA . PRO A 1 88 ? -6.118 1.993 -14.005 1.00 91.06 88 PRO A CA 1
ATOM 749 C C . PRO A 1 88 ? -4.932 1.035 -14.187 1.00 91.06 88 PRO A C 1
ATOM 751 O O . PRO A 1 88 ? -5.015 -0.126 -13.797 1.00 91.06 88 PRO A O 1
ATOM 754 N N . ASP A 1 89 ? -3.826 1.526 -14.746 1.00 88.62 89 ASP A N 1
ATOM 755 C CA . ASP A 1 89 ? -2.610 0.743 -14.982 1.00 88.62 89 ASP A CA 1
ATOM 756 C C . ASP A 1 89 ? -1.639 0.780 -13.783 1.00 88.62 89 ASP A C 1
ATOM 758 O O . ASP A 1 89 ? -0.577 0.163 -13.823 1.00 88.62 89 ASP A O 1
ATOM 762 N N . SER A 1 90 ? -1.975 1.506 -12.708 1.00 89.56 90 SER A N 1
ATOM 763 C CA . SER A 1 90 ? -1.110 1.646 -11.533 1.00 89.56 90 SER A CA 1
ATOM 764 C C . SER A 1 90 ? -1.356 0.546 -10.501 1.00 89.56 90 SER A C 1
ATOM 766 O O . SER A 1 90 ? -2.481 0.307 -10.056 1.00 89.56 90 SER A O 1
ATOM 768 N N . ALA A 1 91 ? -0.275 -0.082 -10.038 1.00 93.94 91 ALA A N 1
ATOM 769 C CA . ALA A 1 91 ? -0.319 -1.064 -8.957 1.00 93.94 91 ALA A CA 1
ATOM 770 C C . ALA A 1 91 ? -0.544 -0.429 -7.570 1.00 93.94 91 ALA A C 1
ATOM 772 O O . ALA A 1 91 ? -1.070 -1.087 -6.665 1.00 93.94 91 ALA A O 1
ATOM 773 N N . VAL A 1 92 ? -0.183 0.849 -7.394 1.00 94.50 92 VAL A N 1
ATOM 774 C CA . VAL A 1 92 ? -0.169 1.530 -6.088 1.00 94.50 92 VAL A CA 1
ATOM 775 C C . VAL A 1 92 ? -1.556 1.566 -5.431 1.00 94.50 92 VAL A C 1
ATOM 777 O O . VAL A 1 92 ? -1.669 1.100 -4.293 1.00 94.50 92 VAL A O 1
ATOM 780 N N . PRO A 1 93 ? -2.642 2.014 -6.097 1.00 96.44 93 PRO A N 1
ATOM 781 C CA . PRO A 1 93 ? -3.963 2.063 -5.468 1.00 96.44 93 PRO A CA 1
ATOM 782 C C . PRO A 1 93 ? -4.459 0.681 -5.025 1.00 96.44 93 PRO A C 1
ATOM 784 O O . PRO A 1 93 ? -5.086 0.549 -3.974 1.00 96.44 93 PRO A O 1
ATOM 787 N N . HIS A 1 94 ? -4.146 -0.371 -5.788 1.00 97.50 94 HIS A N 1
ATOM 788 C CA . HIS A 1 94 ? -4.480 -1.743 -5.411 1.00 97.50 94 HIS A CA 1
ATOM 789 C C . HIS A 1 94 ? -3.710 -2.201 -4.171 1.00 97.50 94 HIS A C 1
ATOM 791 O O . HIS A 1 94 ? -4.315 -2.789 -3.279 1.00 97.50 94 HIS A O 1
ATOM 797 N N . ASN A 1 95 ? -2.420 -1.885 -4.054 1.00 97.50 95 ASN A N 1
ATOM 798 C CA . ASN A 1 95 ? -1.661 -2.179 -2.839 1.00 97.50 95 ASN A CA 1
ATOM 799 C C . ASN A 1 95 ? -2.244 -1.462 -1.610 1.00 97.50 95 ASN A C 1
ATOM 801 O O . ASN A 1 95 ? -2.468 -2.089 -0.578 1.00 97.50 95 ASN A O 1
ATOM 805 N N . LEU A 1 96 ? -2.566 -0.174 -1.745 1.00 97.69 96 LEU A N 1
ATOM 806 C CA . LEU A 1 96 ? -3.143 0.631 -0.665 1.00 97.69 96 LEU A CA 1
ATOM 807 C C . LEU A 1 96 ? -4.513 0.115 -0.215 1.00 97.69 96 LEU A C 1
ATOM 809 O O . LEU A 1 96 ? -4.766 0.017 0.983 1.00 97.69 96 LEU A O 1
ATOM 813 N N . MET A 1 97 ? -5.374 -0.283 -1.157 1.00 98.44 97 MET A N 1
ATOM 814 C CA . MET A 1 97 ? -6.656 -0.911 -0.826 1.00 98.44 97 MET A CA 1
ATOM 815 C C . MET A 1 97 ? -6.454 -2.217 -0.050 1.00 98.44 97 MET A C 1
ATOM 817 O O . MET A 1 97 ? -7.185 -2.489 0.898 1.00 98.44 97 MET A O 1
ATOM 821 N N . GLY A 1 98 ? -5.444 -3.010 -0.421 1.00 97.81 98 GLY A N 1
ATOM 822 C CA . GLY A 1 98 ? -5.075 -4.213 0.319 1.00 97.81 98 GLY A CA 1
ATOM 823 C C . GLY A 1 98 ? -4.722 -3.913 1.776 1.00 97.81 98 GLY A C 1
ATOM 824 O O . GLY A 1 98 ? -5.285 -4.530 2.675 1.00 97.81 98 GLY A O 1
ATOM 825 N N . ILE A 1 99 ? -3.865 -2.917 2.015 1.00 97.31 99 ILE A N 1
ATOM 826 C CA . ILE A 1 99 ? -3.468 -2.497 3.370 1.00 97.31 99 ILE A CA 1
ATOM 827 C C . ILE A 1 99 ? -4.690 -2.060 4.187 1.00 97.31 99 ILE A C 1
ATOM 829 O O . ILE A 1 99 ? -4.895 -2.542 5.296 1.00 97.31 99 ILE A O 1
ATOM 833 N N . VAL A 1 100 ? -5.538 -1.198 3.621 1.00 97.81 100 VAL A N 1
ATOM 834 C CA . VAL A 1 100 ? -6.752 -0.699 4.286 1.00 97.81 100 VAL A CA 1
ATOM 835 C C . VAL A 1 100 ? -7.708 -1.842 4.645 1.00 97.81 100 VAL A C 1
ATOM 837 O O . VAL A 1 100 ? -8.299 -1.850 5.725 1.00 97.81 100 VAL A O 1
ATOM 840 N N . LEU A 1 101 ? -7.859 -2.830 3.760 1.00 97.06 101 LEU A N 1
ATOM 841 C CA . LEU A 1 101 ? -8.704 -3.998 4.006 1.00 97.06 101 LEU A CA 1
ATOM 842 C C . LEU A 1 101 ? -8.118 -4.930 5.078 1.00 97.06 101 LEU A C 1
ATOM 844 O O . LEU A 1 101 ? -8.887 -5.435 5.896 1.00 97.06 101 LEU A O 1
ATOM 848 N N . GLU A 1 102 ? -6.795 -5.117 5.133 1.00 94.69 102 GLU A N 1
ATOM 849 C CA . GLU A 1 102 ? -6.138 -5.830 6.242 1.00 94.69 102 GLU A CA 1
ATOM 850 C C . GLU A 1 102 ? -6.385 -5.129 7.575 1.00 94.69 102 GLU A C 1
ATOM 852 O O . GLU A 1 102 ? -6.763 -5.777 8.550 1.00 94.69 102 GLU A O 1
ATOM 857 N N . SER A 1 103 ? -6.248 -3.802 7.615 1.00 93.38 103 SER A N 1
ATOM 858 C CA . SER A 1 103 ? -6.515 -3.017 8.823 1.00 93.38 103 SER A CA 1
ATOM 859 C C . SER A 1 103 ? -7.973 -3.119 9.290 1.00 93.38 103 SER A C 1
ATOM 861 O O . SER A 1 103 ? -8.240 -3.061 10.486 1.00 93.38 103 SER A O 1
ATOM 863 N N . GLN A 1 104 ? -8.917 -3.361 8.373 1.00 94.06 104 GLN A N 1
ATOM 864 C CA . GLN A 1 104 ? -10.323 -3.660 8.687 1.00 94.06 104 GLN A CA 1
ATOM 865 C C . GLN A 1 104 ? -10.584 -5.136 9.056 1.00 94.06 104 GLN A C 1
ATOM 867 O O . GLN A 1 104 ? -11.725 -5.504 9.346 1.00 94.06 104 GLN A O 1
ATOM 872 N N . GLY A 1 105 ? -9.576 -6.011 8.997 1.00 92.00 105 GLY A N 1
ATOM 873 C CA . GLY A 1 105 ? -9.711 -7.456 9.218 1.00 92.00 105 GLY A CA 1
ATOM 874 C C . GLY A 1 105 ? -10.299 -8.238 8.035 1.00 92.00 105 GLY A C 1
ATOM 875 O O . GLY A 1 105 ? -10.619 -9.420 8.172 1.00 92.00 105 GLY A O 1
ATOM 876 N N . LYS A 1 106 ? -10.433 -7.610 6.861 1.00 95.44 106 LYS A N 1
ATOM 877 C CA . LYS A 1 106 ? -10.942 -8.208 5.613 1.00 95.44 106 LYS A CA 1
ATOM 878 C C . LYS A 1 106 ? -9.803 -8.840 4.807 1.00 95.44 106 LYS A C 1
ATOM 880 O O . LYS A 1 106 ? -9.521 -8.466 3.668 1.00 95.44 106 LYS A O 1
ATOM 885 N N . HIS A 1 107 ? -9.133 -9.802 5.437 1.00 94.31 107 HIS A N 1
ATOM 886 C CA . HIS A 1 107 ? -7.936 -10.459 4.906 1.00 94.31 107 HIS A CA 1
ATOM 887 C C . HIS A 1 107 ? -8.133 -11.099 3.508 1.00 94.31 107 HIS A C 1
ATOM 889 O O . HIS A 1 107 ? -7.314 -10.880 2.610 1.00 94.31 107 HIS A O 1
ATOM 895 N N . PRO A 1 108 ? -9.221 -11.853 3.228 1.00 95.50 108 PRO A N 1
ATOM 896 C CA . PRO A 1 108 ? -9.415 -12.450 1.904 1.00 95.50 108 PRO A CA 1
ATOM 897 C C . PRO A 1 108 ? -9.513 -11.415 0.775 1.00 95.50 108 PRO A C 1
ATOM 899 O O . PRO A 1 108 ? -8.972 -11.629 -0.314 1.00 95.50 108 PRO A O 1
ATOM 902 N N . GLU A 1 109 ? -10.207 -10.304 1.019 1.00 97.12 109 GLU A N 1
ATOM 903 C CA . GLU A 1 109 ? -10.363 -9.196 0.085 1.00 97.12 109 GLU A CA 1
ATOM 904 C C . GLU A 1 109 ? -9.042 -8.456 -0.116 1.00 97.12 109 GLU A C 1
ATOM 906 O O . GLU A 1 109 ? -8.659 -8.200 -1.260 1.00 97.12 109 GLU A O 1
ATOM 911 N N . ALA A 1 110 ? -8.302 -8.201 0.963 1.00 97.44 110 ALA A N 1
ATOM 912 C CA . ALA A 1 110 ? -6.987 -7.582 0.894 1.00 97.44 110 ALA A CA 1
ATOM 913 C C . ALA A 1 110 ? -6.022 -8.368 -0.003 1.00 97.44 110 ALA A C 1
ATOM 915 O O . ALA A 1 110 ? -5.439 -7.821 -0.942 1.00 97.44 110 ALA A O 1
ATOM 916 N N . MET A 1 111 ? -5.954 -9.690 0.182 1.00 96.88 111 MET A N 1
ATOM 917 C CA . MET A 1 111 ? -5.123 -10.568 -0.644 1.00 96.88 111 MET A CA 1
ATOM 918 C C . MET A 1 111 ? -5.509 -10.548 -2.129 1.00 96.88 111 MET A C 1
ATOM 920 O O . MET A 1 111 ? -4.663 -10.784 -2.993 1.00 96.88 111 MET A O 1
ATOM 924 N N . ARG A 1 112 ? -6.774 -10.266 -2.477 1.00 98.00 112 ARG A N 1
ATOM 925 C CA . ARG A 1 112 ? -7.172 -10.071 -3.885 1.00 98.00 112 ARG A CA 1
ATOM 926 C C . ARG A 1 112 ? -6.589 -8.781 -4.448 1.00 98.00 112 ARG A C 1
ATOM 928 O O . ARG A 1 112 ? -6.121 -8.794 -5.583 1.00 98.00 112 ARG A O 1
ATOM 935 N N . HIS A 1 113 ? -6.600 -7.710 -3.664 1.00 98.19 113 HIS A N 1
ATOM 936 C CA . HIS A 1 113 ? -6.056 -6.420 -4.063 1.00 98.19 113 HIS A CA 1
ATOM 937 C C . HIS A 1 113 ? -4.532 -6.451 -4.205 1.00 98.1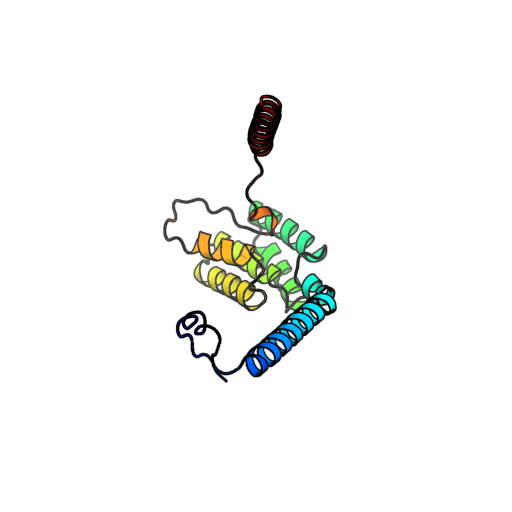9 113 HIS A C 1
ATOM 939 O O . HIS A 1 113 ? -4.021 -5.981 -5.220 1.00 98.19 113 HIS A O 1
ATOM 945 N N . PHE A 1 114 ? -3.808 -7.114 -3.302 1.00 97.56 114 PHE A N 1
ATOM 946 C CA . PHE A 1 114 ? -2.365 -7.285 -3.476 1.00 97.56 114 PHE A CA 1
ATOM 947 C C . PHE A 1 114 ? -2.005 -8.109 -4.723 1.00 97.56 114 PHE A C 1
ATOM 949 O O . PHE A 1 114 ? -1.106 -7.740 -5.477 1.00 97.56 114 PHE A O 1
ATOM 956 N N . ARG A 1 115 ? -2.758 -9.181 -5.011 1.00 97.69 115 ARG A N 1
ATOM 957 C CA . ARG A 1 115 ? -2.580 -9.950 -6.256 1.00 97.69 115 ARG A CA 1
ATOM 958 C C . ARG A 1 115 ? -2.893 -9.129 -7.506 1.00 97.69 115 ARG A C 1
ATOM 960 O O . ARG A 1 115 ? -2.243 -9.326 -8.530 1.00 97.69 115 ARG A O 1
ATOM 967 N N . ALA A 1 116 ? -3.876 -8.231 -7.440 1.00 97.44 116 ALA A N 1
ATOM 968 C CA . ALA A 1 116 ? -4.181 -7.317 -8.536 1.00 97.44 116 ALA A CA 1
ATOM 969 C C . ALA A 1 116 ? -3.021 -6.340 -8.775 1.00 97.44 116 ALA A C 1
ATOM 9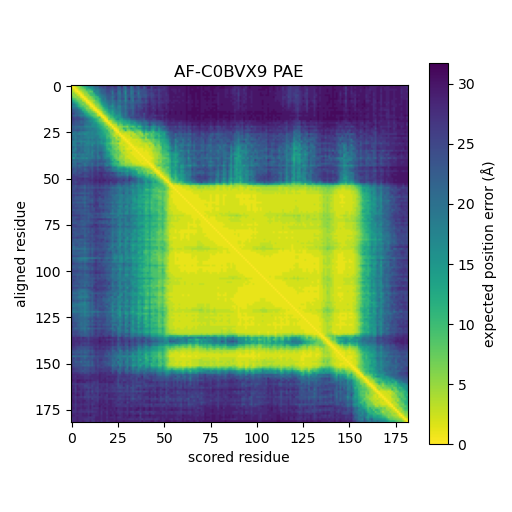71 O O . ALA A 1 116 ? -2.574 -6.223 -9.910 1.00 97.44 116 ALA A O 1
ATOM 972 N N . ALA A 1 117 ? -2.469 -5.742 -7.713 1.00 95.94 117 ALA A N 1
ATOM 973 C CA . ALA A 1 117 ? -1.286 -4.884 -7.799 1.00 95.94 117 ALA A CA 1
ATOM 974 C C . ALA A 1 117 ? -0.103 -5.614 -8.456 1.00 95.94 117 ALA A C 1
ATOM 976 O O . ALA A 1 117 ? 0.470 -5.115 -9.417 1.00 95.94 117 ALA A O 1
ATOM 977 N N . TRP A 1 118 ? 0.186 -6.843 -8.018 1.00 94.38 118 TRP A N 1
ATOM 978 C CA . TRP A 1 118 ? 1.231 -7.683 -8.614 1.00 94.38 118 TRP A CA 1
ATOM 979 C C . TRP A 1 118 ? 0.975 -8.042 -10.085 1.00 94.38 118 TRP A C 1
ATOM 981 O O . TRP A 1 118 ? 1.910 -8.204 -10.865 1.00 94.38 118 TRP A O 1
ATOM 991 N N . SER A 1 119 ? -0.293 -8.199 -10.472 1.00 94.38 119 SER A N 1
ATOM 992 C CA . SER A 1 119 ? -0.664 -8.517 -11.856 1.00 94.38 119 SER A CA 1
ATOM 993 C C . SER A 1 119 ? -0.525 -7.312 -12.787 1.00 94.38 119 SER A C 1
ATOM 995 O O . SER A 1 119 ? -0.270 -7.505 -13.973 1.00 94.38 119 SER A O 1
ATOM 997 N N . LEU A 1 120 ? -0.713 -6.097 -12.259 1.00 89.75 120 LEU A N 1
ATOM 998 C CA . LEU A 1 120 ? -0.497 -4.845 -12.985 1.00 89.75 120 LEU A CA 1
ATOM 999 C C . LEU A 1 120 ? 0.997 -4.553 -13.127 1.00 89.75 120 LEU A C 1
ATOM 1001 O O . LEU A 1 120 ? 1.469 -4.300 -14.232 1.00 89.75 120 LEU A O 1
ATOM 1005 N N . ASP A 1 121 ? 1.742 -4.659 -12.026 1.00 86.62 121 ASP A N 1
ATOM 1006 C CA . ASP A 1 121 ? 3.189 -4.481 -12.016 1.00 86.62 121 ASP A CA 1
ATOM 1007 C C . ASP A 1 121 ? 3.871 -5.481 -11.072 1.00 86.62 121 ASP A C 1
ATOM 1009 O O . ASP A 1 121 ? 3.894 -5.327 -9.850 1.00 86.62 121 ASP A O 1
ATOM 1013 N N . SER A 1 122 ? 4.499 -6.504 -11.657 1.00 88.00 122 SER A N 1
ATOM 1014 C CA . SER A 1 122 ? 5.289 -7.491 -10.908 1.00 88.00 122 SER A CA 1
ATOM 1015 C C . SER A 1 122 ? 6.621 -6.941 -10.376 1.00 88.00 122 SER A C 1
ATOM 1017 O O . SER A 1 122 ? 7.297 -7.609 -9.598 1.00 88.00 122 SER A O 1
ATOM 1019 N N . THR A 1 123 ? 7.046 -5.754 -10.818 1.00 85.88 123 THR A N 1
ATOM 1020 C CA . THR A 1 123 ? 8.250 -5.078 -10.310 1.00 85.88 123 THR A CA 1
ATOM 1021 C C . THR A 1 123 ? 7.956 -4.182 -9.109 1.00 85.88 123 THR A C 1
ATOM 1023 O O . THR A 1 123 ? 8.885 -3.797 -8.396 1.00 85.88 123 THR A O 1
ATOM 1026 N N . PHE A 1 124 ? 6.675 -3.931 -8.817 1.00 87.19 124 PHE A N 1
ATOM 1027 C CA . PHE A 1 124 ? 6.229 -3.191 -7.645 1.00 87.19 124 PHE A CA 1
ATOM 1028 C C . PHE A 1 124 ? 6.396 -4.030 -6.367 1.00 87.19 124 PHE A C 1
ATOM 1030 O O . PHE A 1 124 ? 5.497 -4.738 -5.902 1.00 87.19 124 PHE A O 1
ATOM 1037 N N . VAL A 1 125 ? 7.596 -3.947 -5.786 1.00 90.38 125 VAL A N 1
ATOM 1038 C CA . VAL A 1 125 ? 8.027 -4.714 -4.605 1.00 90.38 125 VAL A CA 1
ATOM 1039 C C . VAL A 1 125 ? 7.064 -4.627 -3.404 1.00 90.38 125 VAL A C 1
ATOM 1041 O O . VAL A 1 125 ? 6.849 -5.674 -2.784 1.00 90.38 125 VAL A O 1
ATOM 1044 N N . PRO A 1 126 ? 6.445 -3.471 -3.062 1.00 92.69 126 PRO A N 1
ATOM 1045 C CA . PRO A 1 126 ? 5.588 -3.345 -1.882 1.00 92.69 126 PRO A CA 1
ATOM 1046 C C . PRO A 1 126 ? 4.405 -4.309 -1.885 1.00 92.69 126 PRO A C 1
ATOM 1048 O O . PRO A 1 126 ? 4.110 -4.906 -0.850 1.00 92.69 126 PRO A O 1
ATOM 1051 N N . ALA A 1 127 ? 3.787 -4.548 -3.047 1.00 92.94 127 ALA A N 1
ATOM 1052 C CA . ALA A 1 127 ? 2.675 -5.489 -3.155 1.00 92.94 127 ALA A CA 1
ATOM 1053 C C . ALA A 1 127 ? 3.095 -6.911 -2.771 1.00 92.94 127 ALA A C 1
ATOM 1055 O O . ALA A 1 127 ? 2.412 -7.559 -1.979 1.00 92.94 127 ALA A O 1
ATOM 1056 N N . ASN A 1 128 ? 4.236 -7.390 -3.275 1.00 93.06 128 ASN A N 1
ATOM 1057 C CA . ASN A 1 128 ? 4.725 -8.720 -2.914 1.00 93.06 128 ASN A CA 1
ATOM 1058 C C . ASN A 1 128 ? 5.133 -8.807 -1.448 1.00 93.06 128 ASN A C 1
ATOM 1060 O O . ASN A 1 128 ? 4.798 -9.770 -0.769 1.00 93.06 128 ASN A O 1
ATOM 1064 N N . ARG A 1 129 ? 5.792 -7.763 -0.940 1.00 93.00 129 ARG A N 1
ATOM 1065 C CA . ARG A 1 129 ? 6.192 -7.681 0.466 1.00 93.00 129 ARG A CA 1
ATOM 1066 C C . ARG A 1 129 ? 4.992 -7.784 1.405 1.00 93.00 129 ARG A C 1
ATOM 1068 O O . ARG A 1 129 ? 5.068 -8.493 2.403 1.00 93.00 129 ARG A O 1
ATOM 1075 N N . ASN A 1 130 ? 3.892 -7.112 1.066 1.00 95.00 130 ASN A N 1
ATOM 1076 C CA . ASN A 1 130 ? 2.645 -7.185 1.820 1.00 95.00 130 ASN A CA 1
ATOM 1077 C C . ASN A 1 130 ? 1.988 -8.561 1.696 1.00 95.00 130 ASN A C 1
ATOM 1079 O O . ASN A 1 130 ? 1.607 -9.125 2.716 1.00 95.00 130 ASN A O 1
ATOM 1083 N N . MET A 1 131 ? 1.908 -9.145 0.493 1.00 94.56 131 MET A N 1
ATOM 1084 C CA . MET A 1 131 ? 1.389 -10.513 0.335 1.00 94.56 131 MET A CA 1
ATOM 1085 C C . MET A 1 131 ? 2.153 -11.507 1.197 1.00 94.56 131 MET A C 1
ATOM 1087 O O . MET A 1 131 ? 1.530 -12.277 1.917 1.00 94.56 131 MET A O 1
ATOM 1091 N N . ASP A 1 132 ? 3.483 -11.471 1.143 1.00 92.50 132 ASP A N 1
ATOM 1092 C CA . ASP A 1 132 ? 4.334 -12.375 1.908 1.00 92.50 132 ASP A CA 1
ATOM 1093 C C . ASP A 1 132 ? 4.144 -12.159 3.412 1.00 92.50 132 ASP A C 1
ATOM 1095 O O . ASP A 1 132 ? 3.998 -13.125 4.157 1.00 92.50 132 ASP A O 1
ATOM 1099 N N . ALA A 1 133 ? 4.091 -10.902 3.863 1.00 90.50 133 ALA A N 1
ATOM 1100 C CA . ALA A 1 133 ? 3.930 -10.580 5.275 1.00 90.50 133 ALA A CA 1
ATOM 1101 C C . ALA A 1 133 ? 2.552 -10.981 5.827 1.00 90.50 133 ALA A C 1
ATOM 1103 O O . ALA A 1 133 ? 2.476 -11.526 6.926 1.00 90.50 133 ALA A O 1
ATOM 1104 N N . TYR A 1 134 ? 1.476 -10.758 5.069 1.00 91.56 134 TYR A N 1
ATOM 1105 C CA . TYR A 1 134 ? 0.110 -11.090 5.486 1.00 91.56 134 TYR A CA 1
ATOM 1106 C C . TYR A 1 134 ? -0.270 -12.555 5.225 1.00 91.56 134 TYR A C 1
ATOM 1108 O O . TYR A 1 134 ? -1.194 -13.064 5.853 1.00 91.56 134 TYR A O 1
ATOM 1116 N N . ALA A 1 135 ? 0.439 -13.272 4.348 1.00 88.94 135 ALA A N 1
ATOM 1117 C CA . ALA A 1 135 ? 0.214 -14.702 4.124 1.00 88.94 135 ALA A CA 1
ATOM 1118 C C . ALA A 1 135 ? 0.701 -15.582 5.288 1.00 88.94 135 ALA A C 1
ATOM 1120 O O . ALA A 1 135 ? 0.295 -16.745 5.396 1.00 88.94 135 ALA A O 1
ATOM 1121 N N . VAL A 1 136 ? 1.577 -15.063 6.153 1.00 83.38 136 VAL A N 1
ATOM 1122 C CA . VAL A 1 136 ? 2.063 -15.798 7.322 1.00 83.38 136 VAL A CA 1
ATOM 1123 C C . VAL A 1 136 ? 0.916 -15.986 8.318 1.00 83.38 136 VAL A C 1
ATOM 1125 O O . VAL A 1 136 ? 0.297 -15.038 8.784 1.00 83.38 136 VAL A O 1
ATOM 1128 N N . TYR A 1 137 ? 0.642 -17.244 8.674 1.00 64.38 137 TYR A N 1
ATOM 1129 C CA . TYR A 1 137 ? -0.465 -17.625 9.563 1.00 64.38 137 TYR A CA 1
ATOM 1130 C C . TYR A 1 137 ? -0.318 -17.099 11.005 1.00 64.38 137 TYR A C 1
ATOM 1132 O O . TYR A 1 137 ? -1.291 -17.073 11.765 1.00 64.38 137 TYR A O 1
ATOM 1140 N N . ASP A 1 138 ? 0.890 -16.701 11.405 1.00 76.50 138 ASP A N 1
ATOM 1141 C CA . ASP A 1 138 ? 1.170 -16.232 12.756 1.00 76.50 138 ASP A CA 1
ATOM 1142 C C . ASP A 1 138 ? 0.611 -14.823 13.002 1.00 76.50 138 ASP A C 1
ATOM 1144 O O . ASP A 1 138 ? 1.267 -13.806 12.790 1.00 76.50 138 ASP A O 1
ATOM 1148 N N . ARG A 1 139 ? -0.619 -14.780 13.522 1.00 62.97 139 ARG A N 1
ATOM 1149 C CA . ARG A 1 139 ? -1.316 -13.541 13.901 1.00 62.97 139 ARG A CA 1
ATOM 1150 C C . ARG A 1 139 ? -0.667 -12.793 15.070 1.00 62.97 139 ARG A C 1
ATOM 1152 O O . ARG A 1 139 ? -1.147 -11.722 15.427 1.00 62.97 139 ARG A O 1
ATOM 1159 N N . THR A 1 140 ? 0.358 -13.356 15.716 1.00 70.06 140 THR A N 1
ATOM 1160 C CA . THR A 1 140 ? 1.060 -12.680 16.818 1.00 70.06 140 THR A CA 1
ATOM 1161 C C . THR A 1 140 ? 2.108 -11.692 16.316 1.00 70.06 140 THR A C 1
ATOM 1163 O O . THR A 1 140 ? 2.486 -10.772 17.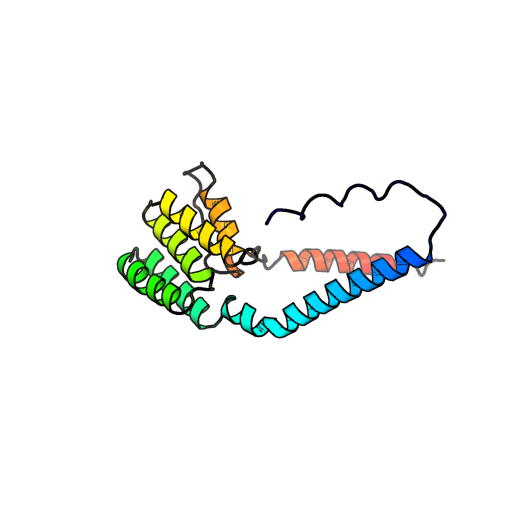046 1.00 70.06 140 THR A O 1
ATOM 1166 N N . GLN A 1 141 ? 2.551 -11.833 15.064 1.00 75.62 141 GLN A N 1
ATOM 1167 C CA . GLN A 1 141 ? 3.523 -10.929 14.480 1.00 75.62 141 GLN A CA 1
ATOM 1168 C C . GLN A 1 141 ? 2.837 -9.641 14.020 1.00 75.62 141 GLN A C 1
ATOM 1170 O O . GLN A 1 141 ? 1.974 -9.646 13.144 1.00 75.62 141 GLN A O 1
ATOM 1175 N N . LYS A 1 142 ? 3.260 -8.509 14.591 1.00 81.00 142 LYS A N 1
ATOM 1176 C CA . LYS A 1 142 ? 2.885 -7.196 14.068 1.00 81.00 142 LYS A CA 1
ATOM 1177 C C . LYS A 1 142 ? 3.506 -7.036 12.679 1.00 81.00 142 LYS A C 1
ATOM 1179 O O . LYS A 1 142 ? 4.730 -6.970 12.551 1.00 81.00 142 LYS A O 1
ATOM 1184 N N . VAL A 1 143 ? 2.664 -6.994 11.653 1.00 86.62 143 VAL A N 1
ATOM 1185 C CA . VAL A 1 143 ? 3.080 -6.700 10.282 1.00 86.62 143 VAL A CA 1
ATOM 1186 C C . VAL A 1 143 ? 3.130 -5.188 10.109 1.00 86.62 143 VAL A C 1
ATOM 1188 O O . VAL A 1 143 ? 2.148 -4.498 10.370 1.00 86.62 143 VAL A O 1
ATOM 1191 N N . GLU A 1 144 ? 4.282 -4.678 9.681 1.00 90.00 144 GLU A N 1
ATOM 1192 C CA . GLU A 1 144 ? 4.420 -3.295 9.228 1.00 90.00 144 GLU A CA 1
ATOM 1193 C C . GLU A 1 144 ? 4.159 -3.270 7.710 1.00 90.00 144 GLU A C 1
ATOM 1195 O O . GLU A 1 144 ? 4.953 -3.860 6.964 1.00 90.00 144 GLU A O 1
ATOM 1200 N N . PRO A 1 145 ? 3.055 -2.656 7.245 1.00 93.00 145 PRO A N 1
ATOM 1201 C CA . PRO A 1 145 ? 2.726 -2.600 5.827 1.00 93.00 145 PRO A CA 1
ATOM 1202 C C . PRO A 1 145 ? 3.736 -1.763 5.043 1.00 93.00 145 PRO A C 1
ATOM 1204 O O . PRO A 1 145 ? 4.199 -0.720 5.504 1.00 93.00 145 PRO A O 1
ATOM 1207 N N . ALA A 1 146 ? 4.035 -2.207 3.826 1.00 94.75 146 ALA A N 1
ATOM 1208 C CA . ALA A 1 146 ? 4.811 -1.457 2.852 1.00 94.75 146 ALA A CA 1
ATOM 1209 C C . ALA A 1 146 ? 3.877 -0.637 1.952 1.00 94.75 146 ALA A C 1
ATOM 1211 O O . ALA A 1 146 ? 3.163 -1.188 1.109 1.00 94.75 146 ALA A O 1
ATOM 1212 N N . TYR A 1 147 ? 3.886 0.682 2.124 1.00 94.00 147 TYR A N 1
ATOM 1213 C CA . TYR A 1 147 ? 3.139 1.618 1.286 1.00 94.00 147 TYR A CA 1
ATOM 1214 C C . TYR A 1 147 ? 3.939 1.968 0.033 1.00 94.00 147 TYR A C 1
ATOM 1216 O O . TYR A 1 147 ? 3.377 2.008 -1.062 1.00 94.00 147 TYR A O 1
ATOM 1224 N N . THR A 1 148 ? 5.247 2.184 0.196 1.00 90.19 148 THR A N 1
ATOM 1225 C CA . THR A 1 148 ? 6.156 2.619 -0.871 1.00 90.19 148 THR A CA 1
ATOM 1226 C C . THR A 1 148 ? 7.394 1.726 -0.984 1.00 90.19 148 THR A C 1
ATOM 1228 O O . THR A 1 148 ? 7.626 0.817 -0.178 1.00 90.19 148 THR A O 1
ATOM 1231 N N . MET A 1 149 ? 8.213 1.978 -2.009 1.00 85.00 149 MET A N 1
ATOM 1232 C CA . MET A 1 149 ? 9.475 1.266 -2.233 1.00 85.00 149 MET A CA 1
ATOM 1233 C C . MET A 1 149 ? 10.453 1.431 -1.059 1.00 85.00 149 MET A C 1
ATOM 1235 O O . MET A 1 149 ? 11.182 0.493 -0.729 1.00 85.00 149 MET A O 1
ATOM 1239 N N . GLU A 1 150 ? 10.450 2.589 -0.395 1.00 85.69 150 GLU A N 1
ATOM 1240 C CA . GLU A 1 150 ? 11.306 2.895 0.757 1.00 85.69 150 GLU A CA 1
ATOM 1241 C C . GLU A 1 150 ? 11.029 1.964 1.942 1.00 85.69 150 GLU A C 1
ATOM 1243 O O . GLU A 1 150 ? 11.969 1.528 2.609 1.00 85.69 150 GLU A O 1
ATOM 1248 N N . ASP A 1 151 ? 9.765 1.592 2.163 1.00 86.50 151 ASP A N 1
ATOM 1249 C CA . ASP A 1 151 ? 9.366 0.678 3.242 1.00 86.50 151 ASP A CA 1
ATOM 1250 C C . ASP A 1 151 ? 9.933 -0.740 3.046 1.00 86.50 151 ASP A C 1
ATOM 1252 O O . ASP A 1 151 ? 10.059 -1.526 3.991 1.00 86.50 151 ASP A O 1
ATOM 1256 N N . CYS A 1 152 ? 10.304 -1.079 1.809 1.00 84.62 152 CYS A N 1
ATOM 1257 C CA . CYS A 1 152 ? 10.890 -2.367 1.463 1.00 84.62 152 CYS A CA 1
ATOM 1258 C C . CYS A 1 152 ? 12.417 -2.395 1.614 1.00 84.62 152 CYS A C 1
ATOM 1260 O O . CYS A 1 152 ? 12.996 -3.486 1.665 1.00 84.62 152 CYS A O 1
ATOM 1262 N N . MET A 1 153 ? 13.078 -1.235 1.692 1.00 79.88 153 MET A N 1
ATOM 1263 C CA . MET A 1 153 ? 14.536 -1.154 1.760 1.00 79.88 153 MET A CA 1
ATOM 1264 C C . MET A 1 153 ? 15.063 -1.491 3.165 1.00 79.88 153 MET A C 1
ATOM 1266 O O . MET A 1 153 ? 14.445 -1.146 4.176 1.00 79.88 153 MET A O 1
ATOM 1270 N N . PRO A 1 154 ? 16.233 -2.149 3.277 1.00 74.62 154 PRO A N 1
ATOM 1271 C CA . PRO A 1 154 ? 16.873 -2.342 4.569 1.00 74.62 154 PRO A CA 1
ATOM 1272 C C . PRO A 1 154 ? 17.255 -0.978 5.151 1.00 74.62 154 PRO A C 1
ATOM 1274 O O . PRO A 1 154 ? 17.972 -0.203 4.516 1.00 74.62 154 PRO A O 1
ATOM 1277 N N . LYS A 1 155 ? 16.801 -0.694 6.377 1.00 65.50 155 LYS A N 1
ATOM 1278 C CA . LYS A 1 155 ? 17.182 0.523 7.101 1.00 65.50 155 LYS A CA 1
ATOM 1279 C C . LYS A 1 155 ? 18.704 0.549 7.226 1.00 65.50 155 LYS A C 1
ATOM 1281 O O . LYS A 1 155 ? 19.301 -0.328 7.851 1.00 65.50 155 LYS A O 1
ATOM 1286 N N . THR A 1 156 ? 19.348 1.526 6.594 1.00 57.94 156 THR A N 1
ATOM 1287 C CA . THR A 1 156 ? 20.791 1.708 6.729 1.00 57.94 156 THR A CA 1
ATOM 1288 C C . THR A 1 156 ? 21.075 2.196 8.139 1.00 57.94 156 THR A C 1
ATOM 1290 O O . THR A 1 156 ? 20.892 3.374 8.441 1.00 57.94 156 THR A O 1
ATOM 1293 N N . GLU A 1 157 ? 21.522 1.297 9.011 1.00 55.91 157 GLU A N 1
ATOM 1294 C CA . GLU A 1 157 ? 22.068 1.691 10.305 1.00 55.91 157 GLU A CA 1
ATOM 1295 C C . GLU A 1 157 ? 23.257 2.640 10.064 1.00 55.91 157 GLU A C 1
ATOM 1297 O O . GLU A 1 157 ? 24.196 2.249 9.352 1.00 55.91 157 GLU A O 1
ATOM 1302 N N . PRO A 1 158 ? 23.283 3.850 10.659 1.00 57.53 158 PRO A N 1
ATOM 1303 C CA . PRO A 1 158 ? 24.344 4.840 10.441 1.00 57.53 158 PRO A CA 1
ATOM 1304 C C . PRO A 1 158 ? 25.778 4.336 10.710 1.00 57.53 158 PRO A C 1
ATOM 1306 O O . PRO A 1 158 ? 26.745 4.983 10.319 1.00 57.53 158 PRO A O 1
ATOM 1309 N N . GLY A 1 159 ? 25.948 3.169 11.344 1.00 53.81 159 GLY A N 1
ATOM 1310 C CA . GLY A 1 159 ? 27.246 2.548 11.629 1.00 53.81 159 GLY A CA 1
ATOM 1311 C C . GLY A 1 159 ? 27.671 1.386 10.716 1.00 53.81 159 GLY A C 1
ATOM 1312 O O . GLY A 1 159 ? 28.821 0.948 10.802 1.00 53.81 159 GLY A O 1
ATOM 1313 N N . ALA A 1 160 ? 26.800 0.855 9.849 1.00 52.53 160 ALA A N 1
ATOM 1314 C CA . ALA A 1 160 ? 27.124 -0.337 9.050 1.00 52.53 160 ALA A CA 1
ATOM 1315 C C . ALA A 1 160 ? 28.157 -0.038 7.945 1.00 52.53 160 ALA A C 1
ATOM 1317 O O . ALA A 1 160 ? 29.105 -0.801 7.747 1.00 52.53 160 ALA A O 1
ATOM 1318 N N . LEU A 1 161 ? 28.035 1.128 7.301 1.00 51.38 161 LEU A N 1
ATOM 1319 C CA . LEU A 1 161 ? 28.990 1.623 6.301 1.00 51.38 161 LEU A CA 1
ATOM 1320 C C . LEU A 1 161 ? 30.354 1.987 6.911 1.00 51.38 161 LEU A C 1
ATOM 1322 O O . LEU A 1 161 ? 31.395 1.879 6.260 1.00 51.38 161 LEU A O 1
ATOM 1326 N N . GLN A 1 162 ? 30.382 2.381 8.185 1.00 55.97 162 GLN A N 1
ATOM 1327 C CA . GLN A 1 162 ? 31.622 2.766 8.855 1.00 55.97 162 GLN A CA 1
ATOM 1328 C C . GLN A 1 162 ? 32.525 1.547 9.090 1.00 55.97 162 GLN A C 1
ATOM 1330 O O . GLN A 1 162 ? 33.728 1.611 8.828 1.00 55.97 162 GLN A O 1
ATOM 1335 N N . LYS A 1 163 ? 31.940 0.403 9.476 1.00 56.62 163 LYS A N 1
ATOM 1336 C CA . LYS A 1 163 ? 32.670 -0.859 9.696 1.00 56.62 163 LYS A CA 1
ATOM 1337 C C . LYS A 1 163 ?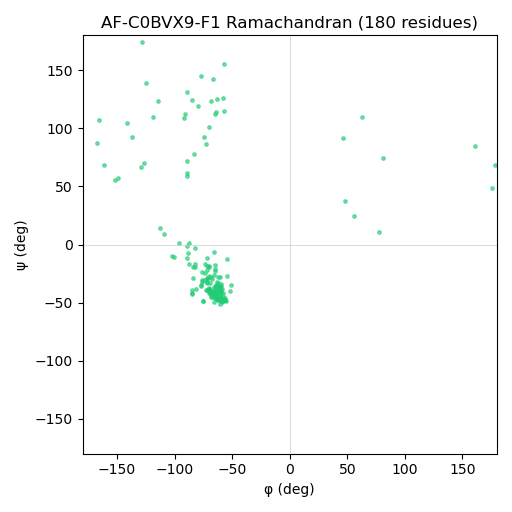 33.254 -1.435 8.405 1.00 56.62 163 LYS A C 1
ATOM 1339 O O . LYS A 1 163 ? 34.408 -1.864 8.403 1.00 56.62 163 LYS A O 1
ATOM 1344 N N . THR A 1 164 ? 32.502 -1.402 7.303 1.00 58.06 164 THR A N 1
ATOM 1345 C CA . THR A 1 164 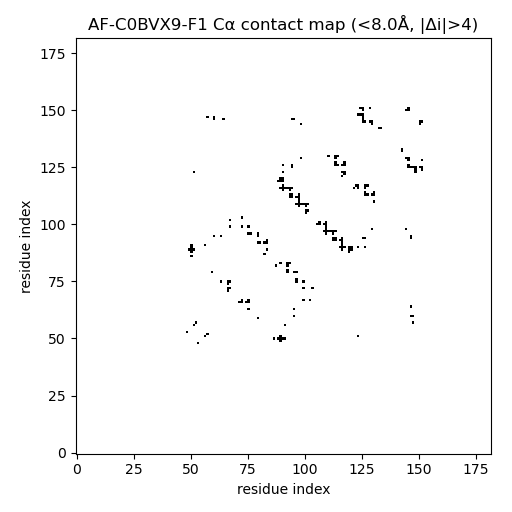? 32.993 -1.880 6.001 1.00 58.06 164 THR A CA 1
ATOM 1346 C C . THR A 1 164 ? 34.084 -0.966 5.443 1.00 58.06 164 THR A C 1
ATOM 1348 O O . THR A 1 164 ? 35.092 -1.466 4.948 1.00 58.06 164 THR A O 1
ATOM 1351 N N . SER A 1 165 ? 33.970 0.359 5.610 1.00 62.53 165 SER A N 1
ATOM 1352 C CA . SER A 1 165 ? 35.022 1.302 5.194 1.00 62.53 165 SER A CA 1
ATOM 1353 C C . SER A 1 165 ? 36.326 1.155 5.993 1.00 62.53 165 SER A C 1
ATOM 1355 O O . SER A 1 165 ? 37.410 1.250 5.413 1.00 62.53 165 SER A O 1
ATOM 1357 N N . PHE A 1 166 ? 36.247 0.866 7.299 1.00 66.19 166 PHE A N 1
ATOM 1358 C CA . PHE A 1 166 ? 37.422 0.606 8.135 1.00 66.19 166 PHE A CA 1
ATOM 1359 C C . PHE A 1 166 ? 38.116 -0.698 7.728 1.00 66.19 166 PHE A C 1
ATOM 1361 O O . PHE A 1 166 ? 39.336 -0.724 7.559 1.00 66.19 166 PHE A O 1
ATOM 1368 N N . PHE A 1 167 ? 37.338 -1.763 7.504 1.00 65.81 167 PHE A N 1
ATOM 1369 C CA . PHE A 1 167 ? 37.864 -3.054 7.063 1.00 65.81 167 PHE A CA 1
ATOM 1370 C C . PHE A 1 167 ? 38.537 -2.954 5.686 1.00 65.81 167 PHE A C 1
ATOM 1372 O O . PHE A 1 167 ? 39.666 -3.414 5.521 1.00 65.81 167 PHE A O 1
ATOM 1379 N N . LEU A 1 168 ? 37.909 -2.261 4.729 1.00 67.31 168 LEU A N 1
ATOM 1380 C CA . LEU A 1 168 ? 38.478 -2.022 3.400 1.00 67.31 168 LEU A CA 1
ATOM 1381 C C . LEU A 1 168 ? 39.746 -1.153 3.453 1.00 67.31 168 LEU A C 1
ATOM 1383 O O . LEU A 1 168 ? 40.737 -1.489 2.806 1.00 67.31 168 LEU A O 1
ATOM 1387 N N . ARG A 1 169 ? 39.776 -0.084 4.266 1.00 71.31 169 ARG A N 1
ATOM 1388 C CA . ARG A 1 169 ? 41.000 0.717 4.482 1.00 71.31 169 ARG A CA 1
ATOM 1389 C C . ARG A 1 169 ? 42.138 -0.105 5.087 1.00 71.31 169 ARG A C 1
ATOM 1391 O O . ARG A 1 169 ? 43.279 0.051 4.661 1.00 71.31 169 ARG A O 1
ATOM 1398 N N . SER A 1 170 ? 41.843 -0.968 6.060 1.00 68.69 170 SER A N 1
ATOM 1399 C CA . SER A 1 170 ? 42.841 -1.838 6.696 1.00 68.69 170 SER A CA 1
ATOM 1400 C C . SER A 1 170 ? 43.418 -2.867 5.714 1.00 68.69 170 SER A C 1
ATOM 1402 O O . SER A 1 170 ? 44.633 -3.064 5.665 1.00 68.69 170 SER A O 1
ATOM 1404 N N . LEU A 1 171 ? 42.571 -3.459 4.865 1.00 68.12 171 LEU A N 1
ATOM 1405 C CA . LEU A 1 171 ? 42.985 -4.382 3.803 1.00 68.12 171 LEU A CA 1
ATOM 1406 C C . LEU A 1 171 ? 43.899 -3.708 2.773 1.00 68.12 171 LEU A C 1
ATOM 1408 O O . LEU A 1 171 ? 44.973 -4.229 2.468 1.00 68.12 171 LEU A O 1
ATOM 1412 N N . LEU A 1 172 ? 43.526 -2.520 2.290 1.00 69.31 172 LEU A N 1
ATOM 1413 C CA . LEU A 1 172 ? 44.331 -1.758 1.329 1.00 69.31 172 LEU A CA 1
ATOM 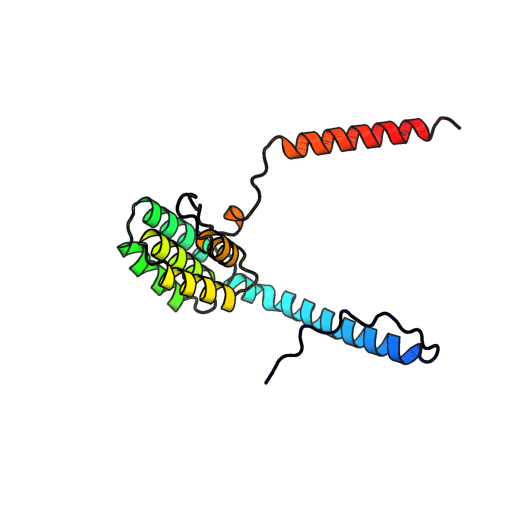1414 C C . LEU A 1 172 ? 45.682 -1.315 1.922 1.00 69.31 172 LEU A C 1
ATOM 1416 O O . LEU A 1 172 ? 46.700 -1.354 1.231 1.00 69.31 172 LEU A O 1
ATOM 1420 N N . ALA A 1 173 ? 45.723 -0.969 3.213 1.00 67.94 173 ALA A N 1
ATOM 1421 C CA . ALA A 1 173 ? 46.957 -0.603 3.914 1.00 67.94 173 ALA A CA 1
ATOM 1422 C C . ALA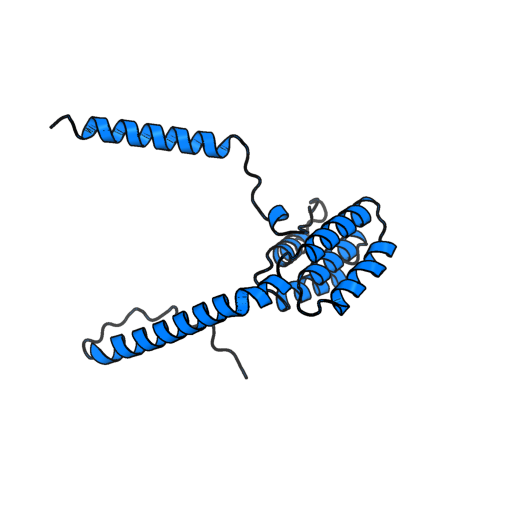 A 1 173 ? 47.918 -1.788 4.143 1.00 67.94 173 ALA A C 1
ATOM 1424 O O . ALA A 1 173 ? 49.131 -1.591 4.230 1.00 67.94 173 ALA A O 1
ATOM 1425 N N . ASN A 1 174 ? 47.401 -3.017 4.228 1.00 59.31 174 ASN A N 1
ATOM 1426 C CA . ASN A 1 174 ? 48.219 -4.224 4.376 1.00 59.31 174 ASN A CA 1
ATOM 1427 C C . ASN A 1 174 ? 48.739 -4.763 3.033 1.00 59.31 174 ASN A C 1
ATOM 1429 O O . ASN A 1 174 ? 49.830 -5.334 2.990 1.00 59.31 174 ASN A O 1
ATOM 1433 N N . HIS A 1 175 ? 48.015 -4.544 1.931 1.00 57.12 175 HIS A N 1
ATOM 1434 C CA . HIS A 1 175 ? 48.478 -4.923 0.592 1.00 57.12 175 HIS A CA 1
ATOM 1435 C C . HIS A 1 175 ? 49.624 -4.038 0.072 1.00 57.12 175 HIS A C 1
ATOM 1437 O O . HIS A 1 175 ? 50.519 -4.553 -0.596 1.00 57.12 175 HIS A O 1
ATOM 1443 N N . SER A 1 176 ? 49.676 -2.748 0.429 1.00 55.12 176 SER A N 1
ATOM 1444 C CA . SER A 1 176 ? 50.773 -1.858 0.010 1.00 55.12 176 SER A CA 1
ATOM 1445 C C . SER A 1 176 ? 52.113 -2.168 0.692 1.00 55.12 176 SER A C 1
ATOM 1447 O O . SER A 1 176 ? 53.166 -1.983 0.089 1.00 55.12 176 SER A O 1
ATOM 1449 N N . LYS A 1 177 ? 52.098 -2.709 1.919 1.00 56.91 177 LYS A N 1
ATOM 1450 C CA . LYS A 1 177 ? 53.322 -3.079 2.656 1.00 56.91 177 LYS A CA 1
ATOM 1451 C C . LYS A 1 177 ? 53.982 -4.371 2.168 1.00 56.91 177 LYS A C 1
ATOM 1453 O O . LYS A 1 177 ? 55.182 -4.531 2.357 1.00 56.91 177 LYS A O 1
ATOM 1458 N N . LYS A 1 178 ? 53.237 -5.282 1.532 1.00 54.50 178 LYS A N 1
ATOM 1459 C CA . LYS A 1 178 ? 53.792 -6.531 0.973 1.00 54.50 178 LYS A CA 1
ATOM 1460 C C . LYS A 1 178 ? 54.428 -6.368 -0.411 1.00 54.50 178 LYS A C 1
ATOM 1462 O O . LYS A 1 178 ? 55.189 -7.237 -0.808 1.00 54.50 178 LYS A O 1
ATOM 1467 N N . ALA A 1 179 ? 54.154 -5.275 -1.125 1.00 54.00 179 ALA A N 1
ATOM 1468 C CA . ALA A 1 179 ? 54.713 -5.020 -2.457 1.00 54.00 179 ALA A CA 1
ATOM 1469 C C . ALA A 1 179 ? 56.0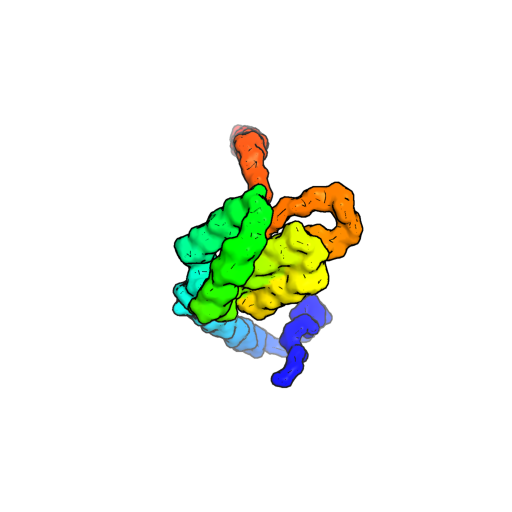74 -4.286 -2.444 1.00 54.00 179 ALA A C 1
ATOM 1471 O O . ALA A 1 179 ? 56.686 -4.141 -3.494 1.00 54.00 179 ALA A O 1
ATOM 1472 N N . GLY A 1 180 ? 56.546 -3.819 -1.279 1.00 51.41 180 GLY A N 1
ATOM 1473 C CA . GLY A 1 180 ? 57.811 -3.078 -1.128 1.00 51.41 180 GLY A CA 1
ATOM 1474 C C . GLY A 1 180 ? 58.935 -3.840 -0.414 1.00 51.41 180 GLY A C 1
ATOM 1475 O O . GLY A 1 180 ? 59.937 -3.232 -0.055 1.00 51.41 180 GLY A O 1
ATOM 1476 N N . ALA A 1 181 ? 58.757 -5.139 -0.161 1.00 53.38 181 ALA A N 1
ATOM 1477 C CA . ALA A 1 181 ? 59.750 -6.008 0.471 1.00 53.38 181 ALA A CA 1
ATOM 1478 C C . ALA A 1 181 ? 59.997 -7.240 -0.416 1.00 53.38 181 ALA A C 1
ATOM 1480 O O . ALA A 1 181 ? 59.550 -8.342 -0.100 1.00 53.38 181 ALA A O 1
ATOM 1481 N N . ALA A 1 182 ? 60.650 -7.018 -1.556 1.00 43.53 182 ALA A N 1
ATOM 1482 C CA . ALA A 1 182 ? 61.260 -8.031 -2.413 1.00 43.53 182 ALA A CA 1
ATOM 1483 C C . ALA A 1 182 ? 62.502 -7.424 -3.072 1.00 43.53 182 ALA A C 1
ATOM 1485 O O . ALA A 1 182 ? 62.417 -6.236 -3.462 1.00 43.53 182 ALA A O 1
#

Foldseek 3Di:
DDDDDDDDPPDPDDDDPDDPPVVVVVVVVVVVVVVVVVVVCVVCVVVVVLQADDVVLVVLLVVLVVCLVVVVLVVLVVPLVVCCVVRVLHLLSLQSVLVSCVSVVVNVSSLVSLVVSCVSPVPQVQSVLQNVQSVDPPPVDDDDHDNHPVSVDDPPDPCPVVVVVVVVVVVVVVVVVVVPPD